Protein AF-A0A924Y9F6-F1 (afdb_monomer_lite)

Foldseek 3Di:
DVVVCQPDVVCLVVVLVVCLVCLLVDALQVLLFLLLCLQCQQPDDQWDWDQVVVALLQIFIDGDPGDGGDNVSSVSSNVSSLVSLLVVLLVAAFQAAEEADPLLQQAFAPPDCPQFFDKPFGGDFLRKAFADDAQKKKKKKKFADFPDFWFKKKKKFFAAPVLAGDDMPIQVRQDDQAKGKPHGDRGHHPMDMIMMMHRLVSNVVVRTFKIWIKMFGPVLAQLLRTPFIKMAMFHDRDCPPDDPDDPVRTPMMGTRNDRAGMFGQWMAGSVVNIIRGHGHGHNDDWPPDDPPDDGSDTVSVSNCCRNVPRHRGPSVLVVSSCSNRYPYDPDPVPRSHYHDVVVVNSRVNVCCCPRRRD

Structure (mmCIF, N/CA/C/O backbone):
data_AF-A0A924Y9F6-F1
#
_entry.id   AF-A0A924Y9F6-F1
#
loop_
_atom_site.group_PDB
_atom_site.id
_atom_site.type_symbol
_atom_site.label_atom_id
_atom_site.label_alt_id
_atom_site.label_comp_id
_atom_site.label_asym_id
_atom_site.label_entity_id
_atom_site.label_seq_id
_atom_site.pdbx_PDB_ins_code
_atom_site.Cartn_x
_atom_site.Cartn_y
_atom_site.Cartn_z
_atom_site.occupancy
_atom_site.B_iso_or_equiv
_atom_site.auth_seq_id
_atom_site.auth_comp_id
_atom_site.auth_asym_id
_atom_site.auth_atom_id
_atom_site.pdbx_PDB_model_num
ATOM 1 N N . LEU A 1 1 ? -0.663 -4.927 25.800 1.00 95.00 1 LEU A N 1
ATOM 2 C CA . LEU A 1 1 ? -1.943 -5.647 25.643 1.00 95.00 1 LEU A CA 1
ATOM 3 C C . LEU A 1 1 ? -1.742 -7.073 25.132 1.00 95.00 1 LEU A C 1
ATOM 5 O O . LEU A 1 1 ? -1.774 -7.959 25.967 1.00 95.00 1 LEU A O 1
ATOM 9 N N . ASP A 1 2 ? -1.440 -7.305 23.842 1.00 95.19 2 ASP A N 1
ATOM 10 C CA . ASP A 1 2 ? -1.295 -8.673 23.274 1.00 95.19 2 ASP A CA 1
ATOM 11 C C . ASP A 1 2 ? -0.374 -9.578 24.100 1.00 95.19 2 ASP A C 1
ATOM 13 O O . ASP A 1 2 ? -0.746 -10.696 24.426 1.00 95.19 2 ASP A O 1
ATOM 17 N N . HIS A 1 3 ? 0.798 -9.077 24.502 1.00 95.12 3 HIS A N 1
ATOM 18 C CA . HIS A 1 3 ? 1.710 -9.858 25.331 1.00 95.12 3 HIS A CA 1
ATOM 19 C C . HIS A 1 3 ? 1.083 -10.315 26.653 1.00 95.12 3 HIS A C 1
ATOM 21 O O . HIS A 1 3 ? 1.212 -11.489 26.972 1.00 95.12 3 HIS A O 1
ATOM 27 N N . LEU A 1 4 ? 0.399 -9.417 27.373 1.00 95.75 4 LEU A N 1
ATOM 28 C CA . LEU A 1 4 ? -0.220 -9.715 28.669 1.00 95.75 4 LEU A CA 1
ATOM 29 C C . LEU A 1 4 ? -1.338 -10.750 28.524 1.00 95.75 4 LEU A C 1
ATOM 31 O O . LEU A 1 4 ? -1.365 -11.714 29.273 1.00 95.75 4 LEU A O 1
ATOM 35 N N . LEU A 1 5 ? -2.182 -10.614 27.495 1.00 96.31 5 LEU A N 1
ATOM 36 C CA . LEU A 1 5 ? -3.262 -11.569 27.213 1.00 96.31 5 LEU A CA 1
ATOM 37 C C . LEU A 1 5 ? -2.753 -12.988 26.904 1.00 96.31 5 LEU A C 1
ATOM 39 O O . LEU A 1 5 ? -3.517 -13.946 26.992 1.00 96.31 5 LEU A O 1
ATOM 43 N N . ARG A 1 6 ? -1.476 -13.126 26.523 1.00 94.62 6 ARG A N 1
ATOM 44 C CA . ARG A 1 6 ? -0.823 -14.414 26.251 1.00 94.62 6 ARG A CA 1
ATOM 45 C C . ARG A 1 6 ? -0.099 -15.021 27.450 1.00 94.62 6 ARG A C 1
ATOM 47 O O . ARG A 1 6 ? 0.387 -16.137 27.302 1.00 94.62 6 ARG A O 1
ATOM 54 N N . LEU A 1 7 ? 0.072 -14.290 28.552 1.00 93.94 7 LEU A N 1
ATOM 55 C CA . LEU A 1 7 ? 0.815 -14.793 29.711 1.00 93.94 7 LEU A CA 1
ATOM 56 C C . LEU A 1 7 ? -0.012 -15.809 30.495 1.00 93.94 7 LEU A C 1
ATOM 58 O O . LEU A 1 7 ? 0.452 -16.929 30.685 1.00 93.94 7 LEU A O 1
ATOM 62 N N . ASP A 1 8 ? -1.230 -15.430 30.882 1.00 91.44 8 ASP A N 1
ATOM 63 C CA . ASP A 1 8 ? -2.172 -16.302 31.580 1.00 91.44 8 ASP A CA 1
ATOM 64 C C . ASP A 1 8 ? -3.607 -16.023 31.111 1.00 91.44 8 ASP A C 1
ATOM 66 O O . ASP A 1 8 ? -4.001 -14.873 30.899 1.00 91.44 8 ASP A O 1
ATOM 70 N N . ALA A 1 9 ? -4.386 -17.087 30.924 1.00 90.88 9 ALA A N 1
ATOM 71 C CA . ALA A 1 9 ? -5.795 -16.994 30.574 1.00 90.88 9 ALA A CA 1
ATOM 72 C C . ALA A 1 9 ? -6.651 -16.507 31.755 1.00 90.88 9 ALA A C 1
ATOM 74 O O . ALA A 1 9 ? -7.652 -15.829 31.514 1.00 90.88 9 ALA A O 1
ATOM 75 N N . SER A 1 10 ? -6.262 -16.798 33.006 1.00 93.69 10 SER A N 1
ATOM 76 C CA . SER A 1 10 ? -7.002 -16.348 34.198 1.00 93.69 10 SER A CA 1
ATOM 77 C C . SER A 1 10 ? -7.026 -14.831 34.347 1.00 93.69 10 SER A C 1
ATOM 79 O O . SER A 1 10 ? -7.995 -14.283 34.868 1.00 93.69 10 SER A O 1
ATOM 81 N N . ASP A 1 11 ? -5.989 -14.161 33.845 1.00 94.25 11 ASP A N 1
ATOM 82 C CA . ASP A 1 11 ? -5.791 -12.719 34.007 1.00 94.25 11 ASP A CA 1
ATOM 83 C C . ASP A 1 11 ? -6.440 -11.916 32.870 1.00 94.25 11 ASP A C 1
ATOM 85 O O . ASP A 1 11 ? -6.525 -10.689 32.932 1.00 94.25 11 ASP A O 1
ATOM 89 N N . GLN A 1 12 ? -6.922 -12.581 31.811 1.00 94.94 12 GLN A N 1
ATOM 90 C CA . GLN A 1 12 ? -7.508 -11.907 30.647 1.00 94.94 12 GLN A CA 1
ATOM 91 C C . GLN A 1 12 ? -8.668 -10.964 31.008 1.00 94.94 12 GLN A C 1
ATOM 93 O O . GLN A 1 12 ? -8.658 -9.842 30.496 1.00 94.94 12 GLN A O 1
ATOM 98 N N . PRO A 1 13 ? -9.625 -11.326 31.890 1.00 95.62 13 PRO A N 1
ATOM 99 C CA . PRO A 1 13 ? -10.690 -10.407 32.293 1.00 95.62 13 PRO A CA 1
ATOM 100 C C . PRO A 1 13 ? -10.160 -9.130 32.958 1.00 95.62 13 PRO A C 1
ATOM 102 O O . PRO A 1 13 ? -10.626 -8.035 32.643 1.00 95.62 13 PRO A O 1
ATOM 105 N N . GLU A 1 14 ? -9.154 -9.245 33.829 1.00 96.62 14 GLU A N 1
ATOM 106 C CA . GLU A 1 14 ? -8.545 -8.097 34.509 1.00 96.62 14 GLU A CA 1
ATOM 107 C C . GLU A 1 14 ? -7.762 -7.218 33.526 1.00 96.62 14 GLU A C 1
ATOM 109 O O . GLU A 1 14 ? -7.910 -5.994 33.525 1.00 96.62 14 GLU A O 1
ATOM 114 N N . VAL A 1 15 ? -6.992 -7.830 32.623 1.00 96.94 15 VAL A N 1
ATOM 115 C CA . VAL A 1 15 ? -6.254 -7.116 31.571 1.00 96.94 15 VAL A CA 1
ATOM 116 C C . VAL A 1 15 ? -7.205 -6.358 30.639 1.00 96.94 15 VAL A C 1
ATOM 118 O O . VAL A 1 15 ? -6.910 -5.220 30.265 1.00 96.94 15 VAL A O 1
ATOM 121 N N . LEU A 1 16 ? -8.337 -6.961 30.262 1.00 96.06 16 LEU A N 1
ATOM 122 C CA . LEU A 1 16 ? -9.362 -6.321 29.431 1.00 96.06 16 LEU A CA 1
ATOM 123 C C . LEU A 1 16 ? -10.030 -5.152 30.162 1.00 96.06 16 LEU A C 1
ATOM 125 O O . LEU A 1 16 ? -10.149 -4.070 29.587 1.00 96.06 16 LEU A O 1
ATOM 129 N N . ALA A 1 17 ? -10.399 -5.333 31.433 1.00 95.56 17 ALA A N 1
ATOM 130 C CA . ALA A 1 17 ? -10.978 -4.271 32.252 1.00 95.56 17 ALA A CA 1
ATOM 131 C C . ALA A 1 17 ? -10.008 -3.088 32.415 1.00 95.56 17 ALA A C 1
ATOM 133 O O . ALA A 1 17 ? -10.385 -1.933 32.203 1.00 95.56 17 ALA A O 1
ATOM 134 N N . ALA A 1 18 ? -8.737 -3.371 32.716 1.00 96.50 18 ALA A N 1
ATOM 135 C CA . ALA A 1 18 ? -7.694 -2.356 32.819 1.00 96.50 18 ALA A CA 1
ATOM 136 C C . ALA A 1 18 ? -7.462 -1.634 31.483 1.00 96.50 18 ALA A C 1
ATOM 138 O O . ALA A 1 18 ? -7.290 -0.415 31.464 1.00 96.50 18 ALA A O 1
ATOM 139 N N . PHE A 1 19 ? -7.490 -2.360 30.357 1.00 96.81 19 PHE A N 1
ATOM 140 C CA . PHE A 1 19 ? -7.392 -1.757 29.028 1.00 96.81 19 PHE A CA 1
ATOM 141 C C . PHE A 1 19 ? -8.559 -0.808 28.742 1.00 96.81 19 PHE A C 1
ATOM 143 O O . PHE A 1 19 ? -8.311 0.314 28.303 1.00 96.81 19 PHE A O 1
ATOM 150 N N . GLY A 1 20 ? -9.796 -1.212 29.042 1.00 93.94 20 GLY A N 1
ATOM 151 C CA . GLY A 1 20 ? -10.982 -0.368 28.866 1.00 93.94 20 GLY A CA 1
ATOM 152 C C . GLY A 1 20 ? -10.867 0.968 29.608 1.00 93.94 20 GLY A C 1
ATOM 153 O O . GLY A 1 20 ? -11.096 2.020 29.020 1.00 93.94 20 GLY A O 1
ATOM 154 N N . GLN A 1 21 ? -10.386 0.951 30.856 1.00 93.38 21 GLN A N 1
ATOM 155 C CA . GLN A 1 21 ? -10.198 2.168 31.663 1.00 93.38 21 GLN A CA 1
ATOM 156 C C . GLN A 1 21 ? -9.155 3.142 31.094 1.00 93.38 21 GLN A C 1
ATOM 158 O O . GLN A 1 21 ? -9.228 4.347 31.339 1.00 93.38 21 GLN A O 1
ATOM 163 N N . VAL A 1 22 ? -8.148 2.645 30.367 1.00 94.88 22 VAL A N 1
ATOM 164 C CA . VAL A 1 22 ? -7.087 3.491 29.794 1.00 94.88 22 VAL A CA 1
ATOM 165 C C . VAL A 1 22 ? -7.291 3.799 28.315 1.00 94.88 22 VAL A C 1
ATOM 167 O O . VAL A 1 22 ? -6.622 4.702 27.812 1.00 94.88 22 VAL A O 1
ATOM 170 N N . ALA A 1 23 ? -8.196 3.098 27.625 1.00 93.69 23 ALA A N 1
ATOM 171 C CA . ALA A 1 23 ? -8.443 3.246 26.190 1.00 93.69 23 ALA A CA 1
ATOM 172 C C . ALA A 1 23 ? -8.774 4.696 25.805 1.00 93.69 23 ALA A C 1
ATOM 174 O O . ALA A 1 23 ? -8.321 5.175 24.767 1.00 93.69 23 ALA A O 1
ATOM 175 N N . GLU A 1 24 ? -9.460 5.433 26.682 1.00 91.94 24 GLU A N 1
ATOM 176 C CA . GLU A 1 24 ? -9.745 6.861 26.517 1.00 91.94 24 GLU A CA 1
ATOM 177 C C . GLU A 1 24 ? -8.499 7.722 26.286 1.00 91.94 24 GLU A C 1
ATOM 179 O O . GLU A 1 24 ? -8.523 8.646 25.467 1.00 91.94 24 GLU A O 1
ATOM 184 N N . LYS A 1 25 ? -7.397 7.388 26.957 1.00 94.19 25 LYS A N 1
ATOM 185 C CA . LYS A 1 25 ? -6.122 8.112 26.880 1.00 94.19 25 LYS A CA 1
ATOM 186 C C . LYS A 1 25 ? -5.288 7.698 25.666 1.00 94.19 25 LYS A C 1
ATOM 188 O O . LYS A 1 25 ? -4.235 8.282 25.416 1.00 94.19 25 LYS A O 1
ATOM 193 N N . VAL A 1 26 ? -5.719 6.673 24.930 1.00 95.88 26 VAL A N 1
ATOM 194 C CA . VAL A 1 26 ? -5.025 6.165 23.746 1.00 95.88 26 VAL A CA 1
ATOM 195 C C . VAL A 1 26 ? -5.480 6.951 22.515 1.00 95.88 26 VAL A C 1
ATOM 197 O O . VAL A 1 26 ? -6.667 7.213 22.303 1.00 95.88 26 VAL A O 1
ATOM 200 N N . SER A 1 27 ? -4.523 7.348 21.679 1.00 95.44 27 SER A N 1
ATOM 201 C CA . SER A 1 27 ? -4.812 8.107 20.463 1.00 95.44 27 SER A CA 1
ATOM 202 C C . SER A 1 27 ? -5.584 7.275 19.433 1.00 95.44 27 SER A C 1
ATOM 204 O O . SER A 1 27 ? -5.434 6.051 19.358 1.00 95.44 27 SER A O 1
ATOM 206 N N . THR A 1 28 ? -6.390 7.951 18.607 1.00 95.81 28 THR A N 1
ATOM 207 C CA . THR A 1 28 ? -7.205 7.343 17.538 1.00 95.81 28 THR A CA 1
ATOM 208 C C . THR A 1 28 ? -6.363 6.420 16.647 1.00 95.81 28 THR A C 1
ATOM 210 O O . THR A 1 28 ? -6.734 5.255 16.471 1.00 95.81 28 THR A O 1
ATOM 213 N N . PRO A 1 29 ? -5.166 6.835 16.173 1.00 94.56 29 PRO A N 1
ATOM 214 C CA . PRO A 1 29 ? -4.360 5.986 15.304 1.00 94.56 29 PRO A CA 1
ATOM 215 C C . PRO A 1 29 ? -3.838 4.710 15.978 1.00 94.56 29 PRO A C 1
ATOM 217 O O . PRO A 1 29 ? -3.615 3.698 15.311 1.00 94.56 29 PRO A O 1
ATOM 220 N N . VAL A 1 30 ? -3.610 4.738 17.294 1.00 95.06 30 VAL A N 1
ATOM 221 C CA . VAL A 1 30 ? -3.146 3.561 18.040 1.00 95.06 30 VAL A CA 1
ATOM 222 C C . VAL A 1 30 ? -4.306 2.596 18.275 1.00 95.06 30 VAL A C 1
ATOM 224 O O . VAL A 1 30 ? -4.133 1.403 18.035 1.00 95.06 30 VAL A O 1
ATOM 227 N N . LEU A 1 31 ? -5.491 3.088 18.651 1.00 97.12 31 LEU A N 1
ATOM 228 C CA . LEU A 1 31 ? -6.687 2.248 18.806 1.00 97.12 31 LEU A CA 1
ATOM 229 C C . LEU A 1 31 ? -7.063 1.538 17.499 1.00 97.12 31 LEU A C 1
ATOM 231 O O . LEU A 1 31 ? -7.318 0.337 17.518 1.00 97.12 31 LEU A O 1
ATOM 235 N N . LEU A 1 32 ? -7.004 2.227 16.354 1.00 97.12 32 LEU A N 1
ATOM 236 C CA . LEU A 1 32 ? -7.263 1.623 15.038 1.00 97.12 32 LEU A CA 1
ATOM 237 C C . LEU A 1 32 ? -6.280 0.482 14.716 1.00 97.12 32 LEU A C 1
ATOM 239 O O . LEU A 1 32 ? -6.681 -0.558 14.190 1.00 97.12 32 LEU A O 1
ATOM 243 N N . GLN A 1 33 ? -4.999 0.642 15.066 1.00 95.38 33 GLN A N 1
ATOM 244 C CA . GLN A 1 33 ? -3.988 -0.407 14.898 1.00 95.38 33 GLN A CA 1
ATOM 245 C C . GLN A 1 33 ? -4.197 -1.585 15.855 1.00 95.38 33 GLN A C 1
ATOM 247 O O . GLN A 1 33 ? -4.051 -2.731 15.432 1.00 95.38 33 GLN A O 1
ATOM 252 N N . VAL A 1 34 ? -4.554 -1.325 17.118 1.00 96.81 34 VAL A N 1
ATOM 253 C CA . VAL A 1 34 ? -4.868 -2.373 18.103 1.00 96.81 34 VAL A CA 1
ATOM 254 C C . VAL A 1 34 ? -6.091 -3.167 17.649 1.00 96.81 34 VAL A C 1
ATOM 256 O O . VAL A 1 34 ? -6.003 -4.388 17.540 1.00 96.81 34 VAL A O 1
ATOM 259 N N . ARG A 1 35 ? -7.184 -2.484 17.294 1.00 97.62 35 ARG A N 1
ATOM 260 C CA . ARG A 1 35 ? -8.401 -3.092 16.743 1.00 97.62 35 ARG A CA 1
ATOM 261 C C . ARG A 1 35 ? -8.072 -4.026 15.580 1.00 97.62 35 ARG A C 1
ATOM 263 O O . ARG A 1 35 ? -8.430 -5.197 15.609 1.00 97.62 35 ARG A O 1
ATOM 270 N N . HIS A 1 36 ? -7.354 -3.526 14.576 1.00 95.94 36 HIS A N 1
ATOM 271 C CA . HIS A 1 36 ? -7.006 -4.316 13.396 1.00 95.94 36 HIS A CA 1
ATOM 272 C C . HIS A 1 36 ? -6.116 -5.523 13.731 1.00 95.94 36 HIS A C 1
ATOM 274 O O . HIS A 1 36 ? -6.362 -6.622 13.241 1.00 95.94 36 HIS A O 1
ATOM 280 N N . HIS A 1 37 ? -5.114 -5.341 14.599 1.00 94.75 37 HIS A N 1
ATOM 281 C CA . HIS A 1 37 ? -4.253 -6.434 15.063 1.00 94.75 37 HIS A CA 1
ATOM 282 C C . HIS A 1 37 ? -5.068 -7.558 15.707 1.00 94.75 37 HIS A C 1
ATOM 284 O O . HIS A 1 37 ? -4.887 -8.719 15.350 1.00 94.75 37 HIS A O 1
ATOM 290 N N . PHE A 1 38 ? -5.985 -7.227 16.622 1.00 96.69 38 PHE A N 1
ATOM 291 C CA . PHE A 1 38 ? -6.810 -8.228 17.303 1.00 96.69 38 PHE A CA 1
ATOM 292 C C . PHE A 1 38 ? -7.892 -8.838 16.409 1.00 96.69 38 PHE A C 1
ATOM 294 O O . PHE A 1 38 ? -8.182 -10.019 16.567 1.00 96.69 38 PHE A O 1
ATOM 301 N N . ALA A 1 39 ? -8.414 -8.106 15.422 1.00 95.62 39 ALA A N 1
ATOM 302 C CA . ALA A 1 39 ? -9.353 -8.655 14.442 1.00 95.62 39 ALA A CA 1
ATOM 303 C C . ALA A 1 39 ? -8.736 -9.793 13.606 1.00 95.62 39 ALA A C 1
ATOM 305 O O . ALA A 1 39 ? -9.416 -10.760 13.277 1.00 95.62 39 ALA A O 1
ATOM 306 N N . LEU A 1 40 ? -7.438 -9.707 13.302 1.00 93.25 40 LEU A N 1
ATOM 307 C CA . LEU A 1 40 ? -6.713 -10.710 12.510 1.00 93.25 40 LEU A CA 1
ATOM 308 C C . LEU A 1 40 ? -6.026 -11.782 13.359 1.00 93.25 40 LEU A C 1
ATOM 310 O O . LEU A 1 40 ? -5.571 -12.806 12.850 1.00 93.25 40 LEU A O 1
ATOM 314 N N . ARG A 1 41 ? -5.937 -11.558 14.670 1.00 93.06 41 ARG A N 1
ATOM 315 C CA . ARG A 1 41 ? -5.204 -12.416 15.598 1.00 93.06 41 ARG A CA 1
ATOM 316 C C . ARG A 1 41 ? -5.678 -13.880 15.658 1.00 93.06 41 ARG A C 1
ATOM 318 O O . ARG A 1 41 ? -4.797 -14.723 15.872 1.00 93.06 41 ARG A O 1
ATOM 325 N N . PRO A 1 42 ? -6.980 -14.202 15.473 1.00 91.38 42 PRO A N 1
ATOM 326 C CA . PRO A 1 42 ? -7.469 -15.584 15.412 1.00 91.38 42 PRO A CA 1
ATOM 327 C C . PRO A 1 42 ? -7.009 -16.364 14.172 1.00 91.38 42 PRO A C 1
ATOM 329 O O . PRO A 1 42 ? -6.937 -17.588 14.218 1.00 91.38 42 PRO A O 1
ATOM 332 N N . THR A 1 43 ? -6.674 -15.675 13.079 1.00 88.00 43 THR A N 1
ATOM 333 C CA . THR A 1 43 ? -6.200 -16.269 11.818 1.00 88.00 43 THR A CA 1
ATOM 334 C C . THR A 1 43 ? -4.794 -15.751 11.502 1.00 88.00 43 THR A C 1
ATOM 336 O O . THR A 1 43 ? -4.624 -14.928 10.598 1.00 88.00 43 THR A O 1
ATOM 339 N N . PRO A 1 44 ? -3.774 -16.161 12.280 1.00 82.81 44 PRO A N 1
ATOM 340 C CA . PRO A 1 44 ? -2.435 -15.607 12.156 1.00 82.81 44 PRO A CA 1
ATOM 341 C C . PRO A 1 44 ? -1.815 -15.926 10.792 1.00 82.81 44 PRO A C 1
ATOM 343 O O . PRO A 1 44 ? -1.856 -17.062 10.326 1.00 82.81 44 PRO A O 1
ATOM 346 N N . ALA A 1 45 ? -1.155 -14.936 10.192 1.00 83.12 45 ALA A N 1
ATOM 347 C CA . ALA A 1 45 ? -0.259 -15.178 9.067 1.00 83.12 45 ALA A CA 1
ATOM 348 C C . ALA A 1 45 ? 0.937 -16.042 9.503 1.00 83.12 45 ALA A C 1
ATOM 350 O O . ALA A 1 45 ? 1.393 -15.944 10.646 1.00 83.12 45 ALA A O 1
ATOM 351 N N . ASN A 1 46 ? 1.495 -16.824 8.574 1.00 81.44 46 ASN A N 1
ATOM 352 C CA . ASN A 1 46 ? 2.656 -17.690 8.829 1.00 81.44 46 ASN A CA 1
ATOM 353 C C . ASN A 1 46 ? 3.918 -16.905 9.230 1.00 81.44 46 ASN A C 1
ATOM 355 O O . ASN A 1 46 ? 4.759 -17.409 9.973 1.00 81.44 46 ASN A O 1
ATOM 359 N N . LEU A 1 47 ? 4.055 -15.668 8.743 1.00 81.12 47 LEU A N 1
ATOM 360 C CA . LEU A 1 47 ? 5.207 -14.807 8.985 1.00 81.12 47 LEU A CA 1
ATOM 361 C C . LEU A 1 47 ? 4.778 -13.555 9.755 1.00 81.12 47 LEU A C 1
ATOM 363 O O . LEU A 1 47 ? 3.796 -12.898 9.417 1.00 81.12 47 LEU A O 1
ATOM 367 N N . ARG A 1 48 ? 5.559 -13.182 10.766 1.00 83.31 48 ARG A N 1
ATOM 368 C CA . ARG A 1 48 ? 5.504 -11.865 11.401 1.00 83.31 48 ARG A CA 1
ATOM 369 C C . ARG A 1 48 ? 6.597 -10.996 10.817 1.00 83.31 48 ARG A C 1
ATOM 371 O O . ARG A 1 48 ? 7.765 -11.376 10.842 1.00 83.31 48 ARG A O 1
ATOM 378 N N . VAL A 1 49 ? 6.215 -9.820 10.337 1.00 79.19 49 VAL A N 1
ATOM 379 C CA . VAL A 1 49 ? 7.156 -8.865 9.756 1.00 79.19 49 VAL A CA 1
ATOM 380 C C . VAL A 1 49 ? 7.262 -7.636 10.644 1.00 79.19 49 VAL A C 1
ATOM 382 O O . VAL A 1 49 ? 6.262 -7.070 11.085 1.00 79.19 49 VAL A O 1
ATOM 385 N N . PHE A 1 50 ? 8.494 -7.218 10.897 1.00 79.56 50 PHE A N 1
ATOM 386 C CA . PHE A 1 50 ? 8.820 -6.014 11.641 1.00 79.56 50 PHE A CA 1
ATOM 387 C C . PHE A 1 50 ? 9.515 -5.023 10.727 1.00 79.56 50 PHE A C 1
ATOM 389 O O . PHE A 1 50 ? 10.378 -5.395 9.935 1.00 79.56 50 PHE A O 1
ATOM 396 N N . PHE A 1 51 ? 9.187 -3.748 10.908 1.00 79.00 51 PHE A N 1
ATOM 397 C CA . PHE A 1 51 ? 9.835 -2.631 10.234 1.00 79.00 51 PHE A CA 1
ATOM 398 C C . PHE A 1 51 ? 10.586 -1.812 11.290 1.00 79.00 51 PHE A C 1
ATOM 400 O O . PHE A 1 51 ? 9.984 -0.944 11.932 1.00 79.00 51 PHE A O 1
ATOM 407 N N . PRO A 1 52 ? 11.875 -2.098 11.553 1.00 75.88 52 PRO A N 1
ATOM 408 C CA . PRO A 1 52 ? 12.650 -1.393 12.566 1.00 75.88 52 PRO A CA 1
ATOM 409 C C . PRO A 1 52 ? 12.612 0.120 12.336 1.00 75.88 52 PRO A C 1
ATOM 411 O O . PRO A 1 52 ? 13.007 0.606 11.276 1.00 75.88 52 PRO A O 1
ATOM 414 N N . LYS A 1 53 ? 12.119 0.868 13.333 1.00 74.06 53 LYS A N 1
ATOM 415 C CA . LYS A 1 53 ? 11.896 2.326 13.251 1.00 74.06 53 LYS A CA 1
ATOM 416 C C . LYS A 1 53 ? 11.017 2.753 12.057 1.00 74.06 53 LYS A C 1
ATOM 418 O O . LYS A 1 53 ? 11.205 3.838 11.517 1.00 74.06 53 LYS A O 1
ATOM 423 N N . GLY A 1 54 ? 10.096 1.893 11.617 1.00 69.50 54 GLY A N 1
ATOM 424 C CA . GLY A 1 54 ? 9.231 2.138 10.458 1.00 69.50 54 GLY A CA 1
ATOM 425 C C . GLY A 1 54 ? 9.941 2.042 9.104 1.00 69.50 54 GLY A C 1
ATOM 426 O O . GLY A 1 54 ? 9.341 2.360 8.082 1.00 69.50 54 GLY A O 1
ATOM 427 N N . ASN A 1 55 ? 11.206 1.610 9.071 1.00 71.75 55 ASN A N 1
ATOM 428 C CA . ASN A 1 55 ? 11.965 1.514 7.834 1.00 71.75 55 ASN A CA 1
ATOM 429 C C . ASN A 1 55 ? 11.647 0.199 7.102 1.00 71.75 55 ASN A C 1
ATOM 431 O O . ASN A 1 55 ? 12.107 -0.872 7.504 1.00 71.75 55 ASN A O 1
ATOM 435 N N . VAL A 1 56 ? 10.883 0.306 6.013 1.00 72.25 56 VAL A N 1
ATOM 436 C CA . VAL A 1 56 ? 10.471 -0.823 5.164 1.00 72.25 56 VAL A CA 1
ATOM 437 C C . VAL A 1 56 ? 11.665 -1.524 4.513 1.00 72.25 56 VAL A C 1
ATOM 439 O O . VAL A 1 56 ? 11.698 -2.748 4.461 1.00 72.25 56 VAL A O 1
ATOM 442 N N . ALA A 1 57 ? 12.709 -0.777 4.141 1.00 70.62 57 ALA A N 1
ATOM 443 C CA . ALA A 1 57 ? 13.952 -1.335 3.599 1.00 70.62 57 ALA A CA 1
ATOM 444 C C . ALA A 1 57 ? 14.656 -2.299 4.568 1.00 70.62 57 ALA A C 1
ATOM 446 O O . ALA A 1 57 ? 15.488 -3.104 4.161 1.00 70.62 57 ALA A O 1
ATOM 447 N N . LYS A 1 58 ? 14.349 -2.197 5.867 1.00 74.44 58 LYS A N 1
ATOM 448 C CA . LYS A 1 58 ? 14.907 -3.038 6.930 1.00 74.44 58 LYS A CA 1
ATOM 449 C C . LYS A 1 58 ? 13.916 -4.092 7.419 1.00 74.44 58 LYS A C 1
ATOM 451 O O . LYS A 1 58 ? 14.073 -4.553 8.548 1.00 74.44 58 LYS A O 1
ATOM 456 N N . ALA A 1 59 ? 12.903 -4.433 6.619 1.00 76.19 59 ALA A N 1
ATOM 457 C CA . ALA A 1 59 ? 11.919 -5.448 6.966 1.00 76.19 59 ALA A CA 1
ATOM 458 C C . ALA A 1 59 ? 12.601 -6.740 7.439 1.00 76.19 59 ALA A C 1
ATOM 460 O O . ALA A 1 59 ? 13.541 -7.238 6.817 1.00 76.19 59 ALA A O 1
ATOM 461 N N . GLN A 1 60 ? 12.134 -7.271 8.565 1.00 76.31 60 GLN A N 1
ATOM 462 C CA . GLN A 1 60 ? 12.592 -8.544 9.109 1.00 76.31 60 GLN A CA 1
ATOM 463 C C . GLN A 1 60 ? 11.397 -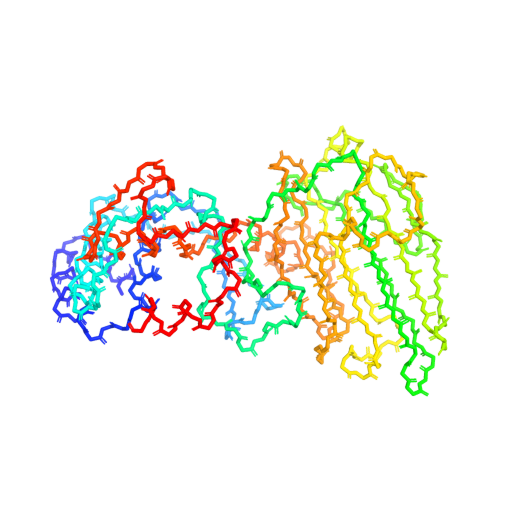9.465 9.262 1.00 76.31 60 GLN A C 1
ATOM 465 O O . GLN A 1 60 ? 10.426 -9.094 9.918 1.00 76.31 60 GLN A O 1
ATOM 470 N N . GLY A 1 61 ? 11.479 -10.650 8.664 1.00 77.88 61 GLY A N 1
ATOM 471 C CA . GLY A 1 61 ? 10.495 -11.708 8.828 1.00 77.88 61 GLY A CA 1
ATOM 472 C C . GLY A 1 61 ? 10.937 -12.693 9.902 1.00 77.88 61 GLY A C 1
ATOM 473 O O . GLY A 1 61 ? 12.110 -13.055 9.971 1.00 77.88 61 GLY A O 1
ATOM 474 N N . MET A 1 62 ? 9.999 -13.155 10.719 1.00 82.44 62 MET A N 1
ATOM 475 C CA . MET A 1 62 ? 10.180 -14.324 11.575 1.00 82.44 62 MET A CA 1
ATOM 476 C C . MET A 1 62 ? 8.933 -15.201 11.525 1.00 82.44 62 MET A C 1
ATOM 478 O O . MET A 1 62 ? 7.830 -14.683 11.350 1.00 82.44 62 MET A O 1
ATOM 482 N N . GLU A 1 63 ? 9.088 -16.508 11.698 1.00 84.06 63 GLU A N 1
ATOM 483 C CA . GLU A 1 63 ? 7.943 -17.414 11.819 1.00 84.06 63 GLU A CA 1
ATOM 484 C C . GLU A 1 63 ? 7.003 -16.980 12.948 1.00 84.06 63 GLU A C 1
ATOM 486 O O . GLU A 1 63 ? 7.424 -16.533 14.025 1.00 84.06 63 GLU A O 1
ATOM 491 N N . ASN A 1 64 ? 5.703 -17.093 12.694 1.00 87.19 64 ASN A N 1
ATOM 492 C CA . ASN A 1 64 ? 4.690 -16.715 13.659 1.00 87.19 64 ASN A CA 1
ATOM 493 C C . ASN A 1 64 ? 4.394 -17.847 14.648 1.00 87.19 64 ASN A C 1
ATOM 495 O O . ASN A 1 64 ? 3.394 -18.544 14.538 1.00 87.19 64 ASN A O 1
ATOM 499 N N . ASN A 1 65 ? 5.244 -17.963 15.664 1.00 88.81 65 ASN A N 1
ATOM 500 C CA . ASN A 1 65 ? 5.105 -18.968 16.723 1.00 88.81 65 ASN A CA 1
ATOM 501 C C . ASN A 1 65 ? 4.417 -18.409 17.983 1.00 88.81 65 ASN A C 1
ATOM 503 O O . ASN A 1 65 ? 4.710 -18.829 19.103 1.00 88.81 65 ASN A O 1
ATOM 507 N N . LEU A 1 66 ? 3.552 -17.397 17.838 1.00 90.00 66 LEU A N 1
ATOM 508 C CA . LEU A 1 66 ? 2.833 -16.841 18.983 1.00 90.00 66 LEU A CA 1
ATOM 509 C C . LEU A 1 66 ? 1.709 -17.785 19.442 1.00 90.00 66 LEU A C 1
ATOM 511 O O . LEU A 1 66 ? 0.947 -18.255 18.598 1.00 90.00 66 LEU A O 1
ATOM 515 N N . PRO A 1 67 ? 1.518 -17.971 20.765 1.00 90.62 67 PRO A N 1
ATOM 516 C CA . PRO A 1 67 ? 0.357 -18.679 21.297 1.00 90.62 67 PRO A CA 1
ATOM 517 C C . PRO A 1 67 ? -0.953 -18.124 20.736 1.00 90.62 67 PRO A C 1
ATOM 519 O O . PRO A 1 67 ? -1.094 -16.905 20.576 1.00 90.62 67 PRO A O 1
ATOM 522 N N . LEU A 1 68 ? -1.905 -19.005 20.434 1.00 90.06 68 LEU A N 1
ATOM 523 C CA . LEU A 1 68 ? -3.239 -18.596 20.006 1.00 90.06 68 LEU A CA 1
ATOM 524 C C . LEU A 1 68 ? -3.966 -17.899 21.160 1.00 90.06 68 LEU A C 1
ATOM 526 O O . LEU A 1 68 ? -3.830 -18.279 22.320 1.00 90.06 68 LEU A O 1
ATOM 530 N N . LEU A 1 69 ? -4.733 -16.869 20.818 1.00 93.38 69 LEU A N 1
ATOM 531 C CA . LEU A 1 69 ? -5.706 -16.253 21.712 1.00 93.38 69 LEU A CA 1
ATOM 532 C C . LEU A 1 69 ? -7.095 -16.708 21.270 1.00 93.38 69 LEU A C 1
ATOM 534 O O . LEU A 1 69 ? -7.317 -16.914 20.075 1.00 93.38 69 LEU A O 1
ATOM 538 N N . SER A 1 70 ? -8.020 -16.864 22.217 1.00 93.19 70 SER A N 1
ATOM 539 C CA . SER A 1 70 ? -9.402 -17.193 21.874 1.00 93.19 70 SER A CA 1
ATOM 540 C C . SER A 1 70 ? -10.012 -16.077 21.023 1.00 93.19 70 SER A C 1
ATOM 542 O O . SER A 1 70 ? -9.695 -14.890 21.179 1.00 93.19 70 SER A O 1
ATOM 544 N N . THR A 1 71 ? -10.906 -16.457 20.112 1.00 95.31 71 THR A N 1
ATOM 545 C CA . THR A 1 71 ? -11.653 -15.497 19.293 1.00 95.31 71 THR A CA 1
ATOM 546 C C . THR A 1 71 ? -12.456 -14.538 20.167 1.00 95.31 71 THR A C 1
ATOM 548 O O . THR A 1 71 ? -12.493 -13.351 19.875 1.00 95.31 71 THR A O 1
ATOM 551 N N . GLU A 1 72 ? -13.024 -15.024 21.273 1.00 95.50 72 GLU A N 1
ATOM 552 C CA . GLU A 1 72 ? -13.769 -14.214 22.242 1.00 95.50 72 GLU A CA 1
ATOM 553 C C . GLU A 1 72 ? -12.911 -13.097 22.849 1.00 95.50 72 GLU A C 1
ATOM 555 O O . GLU A 1 72 ? -13.283 -11.929 22.766 1.00 95.50 72 GLU A O 1
ATOM 560 N N . THR A 1 73 ? -11.717 -13.417 23.360 1.00 96.12 73 THR A N 1
ATOM 561 C CA . THR A 1 73 ? -10.799 -12.417 23.926 1.00 96.12 73 THR A CA 1
ATOM 562 C C . THR A 1 73 ? -10.365 -11.401 22.872 1.00 96.12 73 THR A C 1
ATOM 564 O O . THR A 1 73 ? -10.281 -10.205 23.151 1.00 96.12 73 THR A O 1
ATOM 567 N N . CYS A 1 74 ? -10.117 -11.850 21.639 1.00 97.25 74 CYS A N 1
ATOM 568 C CA . CYS A 1 74 ? -9.766 -10.950 20.542 1.00 97.25 74 CYS A CA 1
ATOM 569 C C . CYS A 1 74 ? -10.923 -10.000 20.194 1.00 97.25 74 CYS A C 1
ATOM 571 O O . CYS A 1 74 ? -10.701 -8.796 20.059 1.00 97.25 74 CYS A O 1
ATOM 573 N N . LEU A 1 75 ? -12.150 -10.520 20.098 1.00 97.06 75 LEU A N 1
ATOM 574 C CA . LEU A 1 75 ? -13.350 -9.728 19.829 1.00 97.06 75 LEU A CA 1
ATOM 575 C C . LEU A 1 75 ? -13.667 -8.753 20.967 1.00 97.06 75 LEU A C 1
ATOM 577 O O . LEU A 1 75 ? -14.082 -7.634 20.685 1.00 97.06 75 LEU A O 1
ATOM 581 N N . ALA A 1 76 ? -13.406 -9.116 22.225 1.00 97.31 76 ALA A N 1
ATOM 582 C CA . ALA A 1 76 ? -13.563 -8.209 23.361 1.00 97.31 76 ALA A CA 1
ATOM 583 C C . ALA A 1 76 ? -12.627 -6.991 23.260 1.00 97.31 76 ALA A C 1
ATOM 585 O O . ALA A 1 76 ? -13.055 -5.861 23.491 1.00 97.31 76 ALA A O 1
ATOM 586 N N . VAL A 1 77 ? -11.366 -7.188 22.844 1.00 98.12 77 VAL A N 1
ATOM 587 C CA . VAL A 1 77 ? -10.446 -6.063 22.584 1.00 98.12 77 VAL A CA 1
ATOM 588 C C . VAL A 1 77 ? -10.932 -5.208 21.415 1.00 98.12 77 VAL A C 1
ATOM 590 O O . VAL A 1 77 ? -10.893 -3.980 21.501 1.00 98.12 77 VAL A O 1
ATOM 593 N N . VAL A 1 78 ? -11.376 -5.842 20.324 1.00 98.19 78 VAL A N 1
ATOM 594 C CA . VAL A 1 78 ? -11.920 -5.137 19.153 1.00 98.19 78 VAL A CA 1
ATOM 595 C C . VAL A 1 78 ? -13.105 -4.268 19.565 1.00 98.19 78 VAL A C 1
ATOM 597 O O . VAL A 1 78 ? -13.087 -3.077 19.270 1.00 98.19 78 VAL A O 1
ATOM 600 N N . ALA A 1 79 ? -14.069 -4.827 20.298 1.00 97.44 79 ALA A N 1
ATOM 601 C CA . ALA A 1 79 ? -15.247 -4.113 20.778 1.00 97.44 79 ALA A CA 1
ATOM 602 C C . ALA A 1 79 ? -14.871 -2.921 21.669 1.00 97.44 79 ALA A C 1
ATOM 604 O O . ALA A 1 79 ? -15.332 -1.816 21.409 1.00 97.44 79 ALA A O 1
ATOM 605 N N . ALA A 1 80 ? -13.959 -3.103 22.631 1.00 97.38 80 ALA A N 1
ATOM 606 C CA . ALA A 1 80 ? -13.493 -2.011 23.489 1.00 97.38 80 ALA A CA 1
ATOM 607 C C . ALA A 1 80 ? -12.812 -0.876 22.695 1.00 97.38 80 ALA A C 1
ATOM 609 O O . ALA A 1 80 ? -12.946 0.301 23.030 1.00 97.38 80 ALA A O 1
ATOM 610 N N . CYS A 1 81 ? -12.076 -1.203 21.625 1.00 98.31 81 CYS A N 1
ATOM 611 C CA . CYS A 1 81 ? -11.533 -0.189 20.720 1.00 98.31 81 CYS A CA 1
ATOM 612 C C . CYS A 1 81 ? -12.628 0.505 19.901 1.00 98.31 81 CYS A C 1
ATOM 614 O O . CYS A 1 81 ? -12.573 1.723 19.755 1.00 98.31 81 CYS A O 1
ATOM 616 N N . GLU A 1 82 ? -13.578 -0.245 19.338 1.00 98.00 82 GLU A N 1
ATOM 617 C CA . GLU A 1 82 ? -14.662 0.310 18.518 1.00 98.00 82 GLU A CA 1
ATOM 618 C C . GLU A 1 82 ? -15.583 1.219 19.333 1.00 98.00 82 GLU A C 1
ATOM 620 O O . GLU A 1 82 ? -15.840 2.332 18.890 1.00 98.00 82 GLU A O 1
ATOM 625 N N . GLU A 1 83 ? -15.999 0.801 20.531 1.00 96.88 83 GLU A N 1
ATOM 626 C CA . GLU A 1 83 ? -16.802 1.606 21.461 1.00 96.88 83 GLU A CA 1
ATOM 627 C C . GLU A 1 83 ? -16.122 2.949 21.729 1.00 96.88 83 GLU A C 1
ATOM 629 O O . GLU A 1 83 ? -16.706 4.005 21.482 1.00 96.88 83 GLU A O 1
ATOM 634 N N . ARG A 1 84 ? -14.835 2.927 22.099 1.00 97.00 84 ARG A N 1
ATOM 635 C CA . ARG A 1 84 ? -14.109 4.163 22.400 1.00 97.00 84 ARG A CA 1
ATOM 636 C C . ARG A 1 84 ? -13.898 5.066 21.185 1.00 97.00 84 ARG A C 1
ATOM 638 O O . ARG A 1 84 ? -13.891 6.291 21.311 1.00 97.00 84 ARG A O 1
ATOM 645 N N . LEU A 1 85 ? -13.677 4.478 20.011 1.00 98.00 85 LEU A N 1
ATOM 646 C CA . LEU A 1 85 ? -13.551 5.228 18.760 1.00 98.00 85 LEU A CA 1
ATOM 647 C C . LEU A 1 85 ? -14.886 5.872 18.375 1.00 98.00 85 LEU A C 1
ATOM 649 O O . LEU A 1 85 ? -14.905 7.043 18.009 1.00 98.00 85 LEU A O 1
ATOM 653 N N . VAL A 1 86 ? -15.990 5.135 18.503 1.00 97.81 86 VAL A N 1
ATOM 654 C CA . VAL A 1 86 ? -17.342 5.635 18.237 1.00 97.81 86 VAL A CA 1
ATOM 655 C C . VAL A 1 86 ? -17.691 6.776 19.188 1.00 97.81 86 VAL A C 1
ATOM 657 O O . VAL A 1 86 ? -18.086 7.832 18.708 1.00 97.81 86 VAL A O 1
ATOM 660 N N . GLU A 1 87 ? -17.458 6.624 20.496 1.00 96.69 87 GLU A N 1
ATOM 661 C CA . GLU A 1 87 ? -17.623 7.703 21.484 1.00 96.69 87 GLU A CA 1
ATOM 662 C C . GLU A 1 87 ? -16.909 8.987 21.070 1.00 96.69 87 GLU A C 1
ATOM 664 O O . GLU A 1 87 ? -17.519 10.053 21.040 1.00 96.69 87 GLU A O 1
ATOM 669 N N . ARG A 1 88 ? -15.635 8.877 20.681 1.00 96.62 88 ARG A N 1
ATOM 670 C CA . ARG A 1 88 ? -14.840 10.027 20.238 1.00 96.62 88 ARG A CA 1
ATOM 671 C C . ARG A 1 88 ? -15.399 10.654 18.960 1.00 96.62 88 ARG A C 1
ATOM 673 O O . ARG A 1 88 ? -15.399 11.872 18.819 1.00 96.62 88 ARG A O 1
ATOM 680 N N . PHE A 1 89 ? -15.851 9.842 18.009 1.00 97.75 89 PHE A N 1
ATOM 681 C CA . PHE A 1 89 ? -16.351 10.342 16.730 1.00 97.75 89 PHE A CA 1
ATOM 682 C C . PHE A 1 89 ? -17.757 10.942 16.827 1.00 97.75 89 PHE A C 1
ATOM 684 O O . PHE A 1 89 ? -18.073 11.809 16.016 1.00 97.75 89 PHE A O 1
ATOM 691 N N . MET A 1 90 ? -18.574 10.558 17.815 1.00 97.12 90 MET A N 1
ATOM 692 C CA . MET A 1 90 ? -19.900 11.152 18.054 1.00 97.12 90 MET A CA 1
ATOM 693 C C . MET A 1 90 ? -19.842 12.660 18.343 1.00 97.12 90 MET A C 1
ATOM 695 O O . MET A 1 90 ? -20.813 13.368 18.093 1.00 97.12 90 MET A O 1
ATOM 699 N N . GLU A 1 91 ? -18.713 13.169 18.844 1.00 96.12 91 GLU A N 1
ATOM 700 C CA . GLU A 1 91 ? -18.524 14.596 19.147 1.00 96.12 91 GLU A CA 1
ATOM 701 C C . GLU A 1 91 ? -18.293 15.464 17.893 1.00 96.12 91 GLU A C 1
ATOM 703 O O . GLU A 1 91 ? -18.268 16.694 17.975 1.00 96.12 91 GLU A O 1
ATOM 708 N N . LEU A 1 92 ? -18.113 14.846 16.722 1.00 96.62 92 LEU A N 1
ATOM 709 C CA . LEU A 1 92 ? -17.839 15.533 15.460 1.00 96.62 92 LEU A CA 1
ATOM 710 C C . LEU A 1 92 ? -19.141 15.845 14.684 1.00 96.62 92 LEU A C 1
ATOM 712 O O . LEU A 1 92 ? -20.162 15.192 14.897 1.00 96.62 92 LEU A O 1
ATOM 716 N N . PRO A 1 93 ? -19.132 16.809 13.737 1.00 97.25 93 PRO A N 1
ATOM 717 C CA . PRO A 1 93 ? -20.335 17.203 12.991 1.00 97.25 93 PRO A CA 1
ATOM 718 C C . PRO A 1 93 ? -21.029 16.032 12.271 1.00 97.25 93 PRO A C 1
ATOM 720 O O . PRO A 1 93 ? -20.335 15.185 11.719 1.00 97.25 93 PRO A O 1
ATOM 723 N N . PRO A 1 94 ? -22.364 15.968 12.178 1.00 97.81 94 PRO A N 1
ATOM 724 C CA . PRO A 1 94 ? -23.040 14.850 11.517 1.00 97.81 94 PRO A CA 1
ATOM 725 C C . PRO A 1 94 ? -22.633 14.711 10.039 1.00 97.81 94 PRO A C 1
ATOM 727 O O . PRO A 1 94 ? -22.407 15.705 9.351 1.00 97.81 94 PRO A O 1
ATOM 730 N N . LEU A 1 95 ? -22.555 13.470 9.557 1.00 97.94 95 LEU A N 1
ATOM 731 C CA . LEU A 1 95 ? -22.281 13.112 8.158 1.00 97.94 95 LEU A CA 1
ATOM 732 C C . LEU A 1 95 ? -23.558 12.839 7.342 1.00 97.94 95 LEU A C 1
ATOM 734 O O . LEU A 1 95 ? -23.475 12.673 6.125 1.00 97.94 95 LEU A O 1
ATOM 738 N N . GLY A 1 96 ? -24.723 12.769 7.996 1.00 98.06 96 GLY A N 1
ATOM 739 C CA . GLY A 1 96 ? -25.993 12.435 7.347 1.00 98.06 96 GLY A CA 1
ATOM 740 C C . GLY A 1 96 ? -25.995 11.010 6.788 1.00 98.06 96 GLY A C 1
ATOM 741 O O . GLY A 1 96 ? -25.411 10.101 7.386 1.00 98.06 96 GLY A O 1
ATOM 742 N N . LYS A 1 97 ? -26.634 10.806 5.632 1.00 98.44 97 LYS A N 1
ATOM 743 C CA . LYS A 1 97 ? -26.563 9.536 4.890 1.00 98.44 97 LYS A CA 1
ATOM 744 C C . LYS A 1 97 ? -25.177 9.332 4.284 1.00 98.44 97 LYS A C 1
ATOM 746 O O . LYS A 1 97 ? -24.738 10.126 3.453 1.00 98.44 97 LYS A O 1
ATOM 751 N N . VAL A 1 98 ? -24.506 8.249 4.662 1.00 98.62 98 VAL A N 1
ATOM 752 C CA . VAL A 1 98 ? -23.119 7.959 4.289 1.00 98.62 98 VAL A CA 1
ATOM 753 C C . VAL A 1 98 ? -23.049 6.759 3.357 1.00 98.62 98 VAL A C 1
ATOM 755 O O . VAL A 1 98 ? -23.397 5.645 3.741 1.00 98.62 98 VAL A O 1
ATOM 758 N N . TYR A 1 99 ? -22.524 6.956 2.153 1.00 98.56 99 TYR A N 1
ATOM 759 C CA . TYR A 1 99 ? -22.086 5.850 1.308 1.00 98.56 99 TYR A CA 1
ATOM 760 C C . TYR A 1 99 ? -20.587 5.602 1.495 1.00 98.56 99 TYR A C 1
ATOM 762 O O . TYR A 1 99 ? -19.788 6.542 1.495 1.00 98.56 99 TYR A O 1
ATOM 770 N N . ILE A 1 100 ? -20.208 4.329 1.619 1.00 98.62 100 ILE A N 1
ATOM 771 C CA . ILE A 1 100 ? -18.814 3.888 1.718 1.00 98.62 100 ILE A CA 1
ATOM 772 C C . ILE A 1 100 ? -18.578 2.839 0.636 1.00 98.62 100 ILE A C 1
ATOM 774 O O . ILE A 1 100 ? -19.157 1.755 0.676 1.00 98.62 100 ILE A O 1
ATOM 778 N N . ASP A 1 101 ? -17.712 3.160 -0.316 1.00 97.94 101 ASP A N 1
ATOM 779 C CA . ASP A 1 101 ? -17.293 2.245 -1.374 1.00 97.94 101 ASP A CA 1
ATOM 780 C C . ASP A 1 101 ? -16.515 1.053 -0.782 1.00 97.94 101 ASP A C 1
ATOM 782 O O . ASP A 1 101 ? -15.482 1.268 -0.135 1.00 97.94 101 ASP A O 1
ATOM 786 N N . PRO A 1 102 ? -16.950 -0.202 -1.012 1.00 96.81 102 PRO A N 1
ATOM 787 C CA . PRO A 1 102 ? -16.243 -1.388 -0.534 1.00 96.81 102 PRO A CA 1
ATOM 788 C C . PRO A 1 102 ? -14.777 -1.463 -0.976 1.00 96.81 102 PRO A C 1
ATOM 790 O O . PRO A 1 102 ? -13.961 -2.016 -0.244 1.00 96.81 102 PRO A O 1
ATOM 793 N N . GLN A 1 103 ? -14.406 -0.863 -2.115 1.00 96.00 103 GLN A N 1
ATOM 794 C CA . GLN A 1 103 ? -13.012 -0.837 -2.586 1.00 96.00 103 GLN A CA 1
ATOM 795 C C . GLN A 1 103 ? -12.061 -0.147 -1.602 1.00 96.00 103 GLN A C 1
ATOM 797 O O . GLN A 1 103 ? -10.863 -0.421 -1.611 1.00 96.00 103 GLN A O 1
ATOM 802 N N . LEU A 1 104 ? -12.569 0.704 -0.705 1.00 97.19 104 LEU A N 1
ATOM 803 C CA . LEU A 1 104 ? -11.770 1.357 0.333 1.00 97.19 104 LEU A CA 1
ATOM 804 C C . LEU A 1 104 ? -11.131 0.369 1.323 1.00 97.19 104 LEU A C 1
ATOM 806 O O . LEU A 1 104 ? -10.225 0.762 2.062 1.00 97.19 104 LEU A O 1
ATOM 810 N N . SER A 1 105 ? -11.544 -0.905 1.336 1.00 96.12 105 SER A N 1
ATOM 811 C CA . SER A 1 105 ? -10.883 -1.947 2.131 1.00 96.12 105 SER A CA 1
ATOM 812 C C . SER A 1 105 ? -9.466 -2.249 1.643 1.00 96.12 105 SER A C 1
ATOM 814 O O . SER A 1 105 ? -8.640 -2.727 2.419 1.00 96.12 105 SER A O 1
ATOM 816 N N . ASP A 1 106 ? -9.178 -1.956 0.374 1.00 95.50 106 ASP A N 1
ATOM 817 C CA . ASP A 1 106 ? -7.871 -2.159 -0.246 1.00 95.50 106 ASP A CA 1
ATOM 818 C C . ASP A 1 106 ? -6.926 -0.944 -0.083 1.00 95.50 106 ASP A C 1
ATOM 820 O O . ASP A 1 106 ? -5.754 -1.011 -0.464 1.00 95.50 106 ASP A O 1
ATOM 824 N N . TYR A 1 107 ? -7.392 0.149 0.539 1.00 95.12 107 TYR A N 1
ATOM 825 C CA . TYR A 1 107 ? -6.613 1.369 0.782 1.00 95.12 107 TYR A CA 1
ATOM 826 C C . TYR A 1 107 ? -6.201 1.489 2.246 1.00 95.12 107 TYR A C 1
ATOM 828 O O . TYR A 1 107 ? -7.037 1.487 3.152 1.00 95.12 107 TYR A O 1
ATOM 836 N N . VAL A 1 108 ? -4.896 1.620 2.484 1.00 93.56 108 VAL A N 1
ATOM 837 C CA . VAL A 1 108 ? -4.322 1.672 3.835 1.00 93.56 108 VAL A CA 1
ATOM 838 C C . VAL A 1 108 ? -4.467 3.076 4.429 1.00 93.56 108 VAL A C 1
ATOM 840 O O . VAL A 1 108 ? -4.236 4.071 3.746 1.00 93.56 108 VAL A O 1
ATOM 843 N N . MET A 1 109 ? -4.807 3.172 5.719 1.00 93.06 109 MET A N 1
ATOM 844 C CA . MET A 1 109 ? -4.880 4.464 6.413 1.00 93.06 109 MET A CA 1
ATOM 845 C C . MET A 1 109 ? -3.498 5.157 6.507 1.00 93.06 109 MET A C 1
ATOM 847 O O . MET A 1 109 ? -2.483 4.488 6.750 1.00 93.06 109 MET A O 1
ATOM 851 N N . PRO A 1 110 ? -3.427 6.500 6.416 1.00 89.44 110 PRO A N 1
ATOM 852 C CA . PRO A 1 110 ? -2.170 7.255 6.379 1.00 89.44 110 PRO A CA 1
ATOM 853 C C . PRO A 1 110 ? -1.529 7.460 7.770 1.00 89.44 110 PRO A C 1
ATOM 855 O O . PRO A 1 110 ? -1.405 8.577 8.263 1.00 89.44 110 PRO A O 1
ATOM 858 N N . PHE A 1 111 ? -1.059 6.387 8.417 1.00 80.56 111 PHE A N 1
ATOM 859 C CA . PHE A 1 111 ? -0.426 6.463 9.750 1.00 80.56 111 PHE A CA 1
ATOM 860 C C . PHE A 1 111 ? 0.942 7.165 9.783 1.00 80.56 111 PHE A C 1
ATOM 862 O O . PHE A 1 111 ? 1.351 7.674 10.826 1.00 80.56 111 PHE A O 1
ATOM 869 N N . ALA A 1 112 ? 1.696 7.135 8.681 1.00 66.75 112 ALA A N 1
ATOM 870 C CA . ALA A 1 112 ? 3.053 7.672 8.627 1.00 66.75 112 ALA A CA 1
ATOM 871 C C . ALA A 1 112 ? 3.436 8.076 7.196 1.00 66.75 112 ALA A C 1
ATOM 873 O O . ALA A 1 112 ? 3.940 7.260 6.429 1.00 66.75 112 ALA A O 1
ATOM 874 N N . MET A 1 113 ? 3.255 9.357 6.862 1.00 65.88 113 MET A N 1
ATOM 875 C CA . MET A 1 113 ? 3.551 9.897 5.523 1.00 65.88 113 MET A CA 1
ATOM 876 C C . MET A 1 113 ? 4.902 10.622 5.418 1.00 65.88 113 MET A C 1
ATOM 878 O O . MET A 1 113 ? 5.246 11.142 4.366 1.00 65.88 113 MET A O 1
ATOM 882 N N . ARG A 1 114 ? 5.730 10.613 6.477 1.00 59.91 114 ARG A N 1
ATOM 883 C CA . ARG A 1 114 ? 7.023 11.339 6.529 1.00 59.91 114 ARG A CA 1
ATOM 884 C C . ARG A 1 114 ? 8.053 10.927 5.463 1.00 59.91 114 ARG A C 1
ATOM 886 O O . ARG A 1 114 ? 9.061 11.602 5.321 1.00 59.91 114 ARG A O 1
ATOM 893 N N . SER A 1 115 ? 7.849 9.793 4.792 1.00 58.91 115 SER A N 1
ATOM 894 C CA . SER A 1 115 ? 8.779 9.228 3.799 1.00 58.91 115 SER A CA 1
ATOM 895 C C . SER A 1 115 ? 8.081 8.828 2.497 1.00 58.91 115 SER A C 1
ATOM 897 O O . SER A 1 115 ? 8.584 7.946 1.806 1.00 58.91 115 SER A O 1
ATOM 899 N N . ALA A 1 116 ? 6.895 9.382 2.230 1.00 64.00 116 ALA A N 1
ATOM 900 C CA . ALA A 1 116 ? 6.158 9.111 1.001 1.00 64.00 116 ALA A CA 1
ATOM 901 C C . ALA A 1 116 ? 6.780 9.900 -0.159 1.00 64.00 116 ALA A C 1
ATOM 903 O O . ALA A 1 116 ? 7.046 11.097 -0.010 1.00 64.00 116 ALA A O 1
ATOM 904 N N . SER A 1 117 ? 7.015 9.241 -1.290 1.00 63.41 117 SER A N 1
ATOM 905 C CA . SER A 1 117 ? 7.468 9.921 -2.505 1.00 63.41 117 SER A CA 1
ATOM 906 C C . SER A 1 117 ? 6.315 10.688 -3.149 1.00 63.41 117 SER A C 1
ATOM 908 O O . SER A 1 117 ? 5.140 10.326 -3.012 1.00 63.41 117 SER A O 1
ATOM 910 N N . LYS A 1 118 ? 6.643 11.752 -3.890 1.00 71.19 118 LYS A N 1
ATOM 911 C CA . LYS A 1 118 ? 5.648 12.408 -4.745 1.00 71.19 118 LYS A CA 1
ATOM 912 C C . LYS A 1 118 ? 5.192 11.418 -5.820 1.00 71.19 118 LYS A C 1
ATOM 914 O O . LYS A 1 118 ? 5.986 10.652 -6.353 1.00 71.19 118 LYS A O 1
ATOM 919 N N . SER A 1 119 ? 3.899 11.401 -6.091 1.00 71.75 119 SER A N 1
ATOM 920 C CA . SER A 1 119 ? 3.235 10.504 -7.043 1.00 71.75 119 SER A CA 1
ATOM 921 C C . SER A 1 119 ? 2.060 11.248 -7.669 1.00 71.75 119 SER A C 1
ATOM 923 O O . SER A 1 119 ? 1.656 12.286 -7.134 1.00 71.75 119 SER A O 1
ATOM 925 N N . LEU A 1 120 ? 1.509 10.757 -8.789 1.00 62.78 120 LEU A N 1
ATOM 926 C CA . LEU A 1 120 ? 0.330 11.400 -9.399 1.00 62.78 120 LEU A CA 1
ATOM 927 C C . LEU A 1 120 ? -0.835 11.444 -8.409 1.00 62.78 120 LEU A C 1
ATOM 929 O O . LEU A 1 120 ? -1.570 12.428 -8.362 1.00 62.78 120 LEU A O 1
ATOM 933 N N . ARG A 1 121 ? -0.963 10.400 -7.587 1.00 77.56 121 ARG A N 1
ATOM 934 C CA . ARG A 1 121 ? -1.900 10.340 -6.467 1.00 77.56 121 ARG A CA 1
ATOM 935 C C . ARG A 1 121 ? -1.177 9.878 -5.214 1.00 77.56 121 ARG A C 1
ATOM 937 O O . ARG A 1 121 ? -0.488 8.864 -5.236 1.00 77.56 121 ARG A O 1
ATOM 944 N N . THR A 1 122 ? -1.367 10.583 -4.100 1.00 79.69 122 THR A N 1
ATOM 945 C CA . THR A 1 122 ? -0.712 10.221 -2.839 1.00 79.69 122 THR A CA 1
ATOM 946 C C . THR A 1 122 ? -1.262 8.904 -2.296 1.00 79.69 122 THR A C 1
ATOM 948 O O . THR A 1 122 ? -2.416 8.816 -1.881 1.00 79.69 122 THR A O 1
ATOM 951 N N . LEU A 1 123 ? -0.410 7.879 -2.282 1.00 84.88 123 LEU A N 1
ATOM 952 C CA . LEU A 1 123 ? -0.752 6.516 -1.888 1.00 84.88 123 LEU A CA 1
ATOM 953 C C . LEU A 1 123 ? 0.068 6.045 -0.688 1.00 84.88 123 LEU A C 1
ATOM 955 O O . LEU A 1 123 ? 1.268 6.304 -0.575 1.00 84.88 123 LEU A O 1
ATOM 959 N N . VAL A 1 124 ? -0.580 5.290 0.199 1.00 87.19 124 VAL A N 1
ATOM 960 C CA . VAL A 1 124 ? 0.069 4.672 1.361 1.00 87.19 124 VAL A CA 1
ATOM 961 C C . VAL A 1 124 ? 0.615 3.300 0.973 1.00 87.19 124 VAL A C 1
ATOM 963 O O . VAL A 1 124 ? -0.076 2.509 0.326 1.00 87.19 124 VAL A O 1
ATOM 966 N N . ARG A 1 125 ? 1.847 2.991 1.395 1.00 87.44 125 ARG A N 1
ATOM 967 C CA . ARG A 1 125 ? 2.484 1.681 1.176 1.00 87.44 125 ARG A CA 1
ATOM 968 C C . ARG A 1 125 ? 1.578 0.533 1.633 1.00 87.44 125 ARG A C 1
ATOM 970 O O . ARG A 1 125 ? 1.037 0.569 2.738 1.00 87.44 125 ARG A O 1
ATOM 977 N N . GLY A 1 126 ? 1.456 -0.492 0.798 1.00 89.69 126 GLY A N 1
ATOM 978 C CA . GLY A 1 126 ? 0.573 -1.641 1.001 1.00 89.69 126 GLY A CA 1
ATOM 979 C C . GLY A 1 126 ? -0.843 -1.460 0.454 1.00 89.69 126 GLY A C 1
ATOM 980 O O . GLY A 1 126 ? -1.605 -2.423 0.477 1.00 89.69 126 GLY A O 1
ATOM 981 N N . THR A 1 127 ? -1.198 -0.273 -0.054 1.00 92.81 127 THR A N 1
ATOM 982 C CA . THR A 1 127 ? -2.451 -0.080 -0.801 1.00 92.81 127 THR A CA 1
ATOM 983 C C . THR A 1 127 ? -2.472 -0.991 -2.023 1.00 92.81 127 THR A C 1
ATOM 985 O O . THR A 1 127 ? -1.463 -1.120 -2.722 1.00 92.81 127 THR A O 1
ATOM 988 N N . LYS A 1 128 ? -3.618 -1.625 -2.273 1.00 94.88 128 LYS A N 1
ATOM 989 C CA . LYS A 1 128 ? -3.829 -2.562 -3.376 1.00 94.88 128 LYS A CA 1
ATOM 990 C C . LYS A 1 128 ? -4.776 -1.923 -4.382 1.00 94.88 128 LYS A C 1
ATOM 992 O O . LYS A 1 128 ? -5.953 -1.743 -4.111 1.00 94.88 128 LYS A O 1
ATOM 997 N N . LEU A 1 129 ? -4.260 -1.556 -5.543 1.00 92.50 129 LEU A N 1
ATOM 998 C CA . LEU A 1 129 ? -5.063 -0.997 -6.625 1.00 92.50 129 LEU A CA 1
ATOM 999 C C . LEU A 1 129 ? -5.499 -2.119 -7.567 1.00 92.50 129 LEU A C 1
ATOM 1001 O O . LEU A 1 129 ? -4.720 -3.054 -7.779 1.00 92.50 129 LEU A O 1
ATOM 1005 N N . PRO A 1 130 ? -6.691 -2.042 -8.174 1.00 91.94 130 PRO A N 1
ATOM 1006 C CA . PRO A 1 130 ? -7.018 -2.920 -9.288 1.00 91.94 130 PRO A CA 1
ATOM 1007 C C . PRO A 1 130 ? -6.025 -2.693 -10.434 1.00 91.94 130 PRO A C 1
ATOM 1009 O O . PRO A 1 130 ? -5.608 -1.560 -10.693 1.00 91.94 130 PRO A O 1
ATOM 1012 N N . LEU A 1 131 ? -5.632 -3.764 -11.126 1.00 89.88 131 LEU A N 1
ATOM 1013 C CA . LEU A 1 131 ? -4.901 -3.608 -12.378 1.00 89.88 131 LEU A CA 1
ATOM 1014 C C . LEU A 1 131 ? -5.809 -2.961 -13.432 1.00 89.88 131 LEU A C 1
ATOM 1016 O O . LEU A 1 131 ? -6.969 -3.362 -13.562 1.00 89.88 131 LEU A O 1
ATOM 1020 N N . PRO A 1 132 ? -5.296 -1.990 -14.207 1.00 83.25 132 PRO A N 1
ATOM 1021 C CA . PRO A 1 132 ? -6.029 -1.450 -15.342 1.00 83.25 132 PRO A CA 1
ATOM 1022 C C . PRO A 1 132 ? -6.316 -2.540 -16.384 1.00 83.25 132 PRO A C 1
ATOM 1024 O O . PRO A 1 132 ? -5.543 -3.485 -16.545 1.00 83.25 132 PRO A O 1
ATOM 1027 N N . ALA A 1 133 ? -7.428 -2.393 -17.105 1.00 81.88 133 ALA A N 1
ATOM 1028 C CA . ALA A 1 133 ? -7.795 -3.313 -18.175 1.00 81.88 133 ALA A CA 1
ATOM 1029 C C . ALA A 1 133 ? -6.765 -3.268 -19.318 1.00 81.88 133 ALA A C 1
ATOM 1031 O O . ALA A 1 133 ? -6.407 -2.192 -19.795 1.00 81.88 133 ALA A O 1
ATOM 1032 N N . GLY A 1 134 ? -6.320 -4.439 -19.770 1.00 81.31 134 GLY A N 1
ATOM 1033 C CA . GLY A 1 134 ? -5.357 -4.604 -20.857 1.00 81.31 134 GLY A CA 1
ATOM 1034 C C . GLY A 1 134 ? -4.659 -5.960 -20.778 1.00 81.31 134 GLY A C 1
ATOM 1035 O O . GLY A 1 134 ? -4.621 -6.581 -19.715 1.00 81.31 134 GLY A O 1
ATOM 1036 N N . ASP A 1 135 ? -4.105 -6.420 -21.898 1.00 83.06 135 ASP A N 1
ATOM 1037 C CA . ASP A 1 135 ? -3.387 -7.702 -21.954 1.00 83.06 135 ASP A CA 1
ATOM 1038 C C . ASP A 1 135 ? -1.902 -7.543 -21.603 1.00 83.06 135 ASP A C 1
ATOM 1040 O O . ASP A 1 135 ? -1.235 -8.499 -21.182 1.00 83.06 135 ASP A O 1
ATOM 1044 N N . VAL A 1 136 ? -1.383 -6.326 -21.782 1.00 88.50 136 VAL A N 1
ATOM 1045 C CA . VAL A 1 136 ? 0.028 -5.992 -21.618 1.00 88.50 136 VAL A CA 1
ATOM 1046 C C . VAL A 1 136 ? 0.181 -4.894 -20.582 1.00 88.50 136 VAL A C 1
ATOM 1048 O O . VAL A 1 136 ? -0.452 -3.841 -20.652 1.00 88.50 136 VAL A O 1
ATOM 1051 N N . LEU A 1 137 ? 1.065 -5.145 -19.629 1.00 91.38 137 LEU A N 1
ATOM 1052 C CA . LEU A 1 137 ? 1.526 -4.159 -18.674 1.00 91.38 137 LEU A CA 1
ATOM 1053 C C . LEU A 1 137 ? 2.854 -3.591 -19.167 1.00 91.38 137 LEU A C 1
ATOM 1055 O O . LEU A 1 137 ? 3.791 -4.357 -19.378 1.00 91.38 137 LEU A O 1
ATOM 1059 N N . ARG A 1 138 ? 2.943 -2.270 -19.318 1.00 92.94 138 ARG A N 1
ATOM 1060 C CA . ARG A 1 138 ? 4.195 -1.585 -19.641 1.00 92.94 138 ARG A CA 1
ATOM 1061 C C . ARG A 1 138 ? 4.692 -0.823 -18.426 1.00 92.94 138 ARG A C 1
ATOM 1063 O O . ARG A 1 138 ? 4.034 0.117 -17.979 1.00 92.94 138 ARG A O 1
ATOM 1070 N N . PHE A 1 139 ? 5.857 -1.195 -17.917 1.00 94.75 139 PHE A N 1
ATOM 1071 C CA . PHE A 1 139 ? 6.623 -0.339 -17.019 1.00 94.75 139 PHE A CA 1
ATOM 1072 C C . PHE A 1 139 ? 7.378 0.703 -17.823 1.00 94.75 139 PHE A C 1
ATOM 1074 O O . PHE A 1 139 ? 7.797 0.433 -18.948 1.00 94.75 139 PHE A O 1
ATOM 1081 N N . PHE A 1 140 ? 7.555 1.879 -17.237 1.00 95.25 140 PHE A N 1
ATOM 1082 C CA . PHE A 1 140 ? 8.379 2.923 -17.816 1.00 95.25 140 PHE A CA 1
ATOM 1083 C C . PHE A 1 140 ? 9.260 3.575 -16.760 1.00 95.25 140 PHE A C 1
ATOM 1085 O O . PHE A 1 140 ? 8.888 3.675 -15.586 1.00 95.25 140 PHE A O 1
ATOM 1092 N N . LEU A 1 141 ? 10.400 4.057 -17.223 1.00 96.44 141 LEU A N 1
ATOM 1093 C CA . LEU A 1 141 ? 11.353 4.877 -16.500 1.00 96.44 141 LEU A CA 1
ATOM 1094 C C . LEU A 1 141 ? 11.654 6.104 -17.361 1.00 96.44 141 LEU A C 1
ATOM 1096 O O . LEU A 1 141 ? 11.735 6.003 -18.584 1.00 96.44 141 LEU A O 1
ATOM 1100 N N . TRP A 1 142 ? 11.809 7.254 -16.723 1.00 96.56 142 TRP A N 1
ATOM 1101 C CA . TRP A 1 142 ? 12.385 8.452 -17.317 1.00 96.56 142 TRP A CA 1
ATOM 1102 C C . TRP A 1 142 ? 13.417 9.027 -16.362 1.00 96.56 142 TRP A C 1
ATOM 1104 O O . TRP A 1 142 ? 13.153 9.116 -15.160 1.00 96.56 142 TRP A O 1
ATOM 1114 N N . TRP A 1 143 ? 14.556 9.460 -16.891 1.00 97.62 143 TRP A N 1
ATOM 1115 C CA . TRP A 1 143 ? 15.538 10.226 -16.136 1.00 97.62 143 TRP A CA 1
ATOM 1116 C C . TRP A 1 143 ? 16.282 11.198 -17.039 1.00 97.62 143 TRP A C 1
ATOM 1118 O O . TRP A 1 143 ? 16.333 11.020 -18.253 1.00 97.62 143 TRP A O 1
ATOM 1128 N N . LYS A 1 144 ? 16.894 12.207 -16.426 1.00 97.56 144 LYS A N 1
ATOM 1129 C CA . LYS A 1 144 ? 17.845 13.116 -17.065 1.00 97.56 144 LYS A CA 1
ATOM 1130 C C . LYS A 1 144 ? 19.144 13.123 -16.269 1.00 97.56 144 LYS A C 1
ATOM 1132 O O . LYS A 1 144 ? 19.116 13.011 -15.043 1.00 97.56 144 LYS A O 1
ATOM 1137 N N . ASN A 1 145 ? 20.274 13.246 -16.964 1.00 96.88 145 ASN A N 1
ATOM 1138 C CA . ASN A 1 145 ? 21.587 13.338 -16.332 1.00 96.88 145 ASN A CA 1
ATOM 1139 C C . ASN A 1 145 ? 21.600 14.415 -15.239 1.00 96.88 145 ASN A C 1
ATOM 1141 O O . ASN A 1 145 ? 21.045 15.503 -15.415 1.00 96.88 145 ASN A O 1
ATOM 1145 N N . GLY A 1 146 ? 22.266 14.106 -14.125 1.00 92.44 146 GLY A N 1
ATOM 1146 C CA . GLY A 1 146 ? 22.624 15.092 -13.113 1.00 92.44 146 GLY A CA 1
ATOM 1147 C C . GLY A 1 146 ? 23.777 15.986 -13.576 1.00 92.44 146 GLY A C 1
ATOM 1148 O O . GLY A 1 146 ? 23.894 16.358 -14.742 1.00 92.44 146 GLY A O 1
ATOM 1149 N N . THR A 1 147 ? 24.681 16.312 -12.655 1.00 92.31 147 THR A N 1
ATOM 1150 C CA . THR A 1 147 ? 25.926 17.027 -12.990 1.00 92.31 147 THR A CA 1
ATOM 1151 C C . THR A 1 147 ? 26.861 16.214 -13.885 1.00 92.31 147 THR A C 1
ATOM 1153 O O . THR A 1 147 ? 27.692 16.781 -14.589 1.00 92.31 147 THR A O 1
ATOM 1156 N N . GLU A 1 148 ? 26.738 14.888 -13.845 1.00 94.25 148 GLU A N 1
ATOM 1157 C CA . GLU A 1 148 ? 27.536 13.935 -14.609 1.00 94.25 148 GLU A CA 1
ATOM 1158 C C . GLU A 1 148 ? 26.623 12.941 -15.340 1.00 94.25 148 GLU A C 1
ATOM 1160 O O . GLU A 1 148 ? 25.421 12.846 -15.060 1.00 94.25 148 GLU A O 1
ATOM 1165 N N . ARG A 1 149 ? 27.212 12.166 -16.262 1.00 95.88 149 ARG A N 1
ATOM 1166 C CA . ARG A 1 149 ? 26.528 11.057 -16.937 1.00 95.88 149 ARG A CA 1
ATOM 1167 C C . ARG A 1 149 ? 25.861 10.152 -15.904 1.00 95.88 149 ARG A C 1
ATOM 1169 O O . ARG A 1 149 ? 26.523 9.675 -14.980 1.00 95.88 149 ARG A O 1
ATOM 1176 N N . THR A 1 150 ? 24.566 9.918 -16.071 1.00 94.50 150 THR A N 1
ATOM 1177 C CA . THR A 1 150 ? 23.779 9.094 -15.157 1.00 94.50 150 THR A CA 1
ATOM 1178 C C . THR A 1 150 ? 23.126 7.954 -15.924 1.00 94.50 150 THR A C 1
ATOM 1180 O O . THR A 1 150 ? 22.485 8.168 -16.949 1.00 94.50 150 THR A O 1
ATOM 1183 N N . ASP A 1 151 ? 23.288 6.760 -15.381 1.00 94.31 151 ASP A N 1
ATOM 1184 C CA . ASP A 1 151 ? 22.843 5.487 -15.915 1.00 94.31 151 ASP A CA 1
ATOM 1185 C C . ASP A 1 151 ? 21.860 4.855 -14.920 1.00 94.31 151 ASP A C 1
ATOM 1187 O O . ASP A 1 151 ? 22.247 4.518 -13.789 1.00 94.31 151 ASP A O 1
ATOM 1191 N N . ILE A 1 152 ? 20.580 4.808 -15.301 1.00 95.12 152 ILE A N 1
ATOM 1192 C CA . ILE A 1 152 ? 19.483 4.322 -14.463 1.00 95.12 152 ILE A CA 1
ATOM 1193 C C . ILE A 1 152 ? 18.803 3.152 -15.171 1.00 95.12 152 ILE A C 1
ATOM 1195 O O . ILE A 1 152 ? 18.157 3.345 -16.192 1.00 95.12 152 ILE A O 1
ATOM 1199 N N . ASP A 1 153 ? 18.868 1.973 -14.559 1.00 91.19 153 ASP A N 1
ATOM 1200 C CA . ASP A 1 153 ? 18.276 0.754 -15.099 1.00 91.19 153 ASP A CA 1
ATOM 1201 C C . ASP A 1 153 ? 16.815 0.603 -14.670 1.00 91.19 153 ASP A C 1
ATOM 1203 O O . ASP A 1 153 ? 16.490 0.694 -13.471 1.00 91.19 153 ASP A O 1
ATOM 1207 N N . LEU A 1 154 ? 15.952 0.221 -15.610 1.00 93.44 154 LEU A N 1
ATOM 1208 C CA . LEU A 1 154 ? 14.656 -0.383 -15.318 1.00 93.44 154 LEU A CA 1
ATOM 1209 C C . LEU A 1 154 ? 14.767 -1.917 -15.281 1.00 93.44 154 LEU A C 1
ATOM 1211 O O . LEU A 1 154 ? 15.501 -2.555 -16.030 1.00 93.44 154 LEU A O 1
ATOM 1215 N N . SER A 1 155 ? 14.056 -2.571 -14.363 1.00 91.25 155 SER A N 1
ATOM 1216 C CA . SER A 1 155 ? 14.004 -4.036 -14.301 1.00 91.25 155 SER A CA 1
ATOM 1217 C C . SER A 1 155 ? 12.673 -4.552 -13.762 1.00 91.25 155 SER A C 1
ATOM 1219 O O . SER A 1 155 ? 12.026 -3.915 -12.927 1.00 91.25 155 SER A O 1
ATOM 1221 N N . ALA A 1 156 ? 12.287 -5.748 -14.204 1.00 91.38 156 ALA A N 1
ATOM 1222 C CA . ALA A 1 156 ? 11.122 -6.480 -13.722 1.00 91.38 156 ALA A CA 1
ATOM 1223 C C . ALA A 1 156 ? 11.536 -7.879 -13.249 1.00 91.38 156 ALA A C 1
ATOM 1225 O O . ALA A 1 156 ? 11.872 -8.745 -14.057 1.00 91.38 156 ALA A O 1
ATOM 1226 N N . VAL A 1 157 ? 11.501 -8.108 -11.935 1.00 90.62 157 VAL A N 1
ATOM 1227 C CA . VAL A 1 157 ? 11.813 -9.414 -11.331 1.00 90.62 157 VAL A CA 1
ATOM 1228 C C . VAL A 1 157 ? 10.537 -10.242 -11.234 1.00 90.62 157 VAL A C 1
ATOM 1230 O O . VAL A 1 157 ? 9.550 -9.793 -10.649 1.00 90.62 157 VAL A O 1
ATOM 1233 N N . LEU A 1 158 ? 10.554 -11.455 -11.783 1.00 90.69 158 LEU A N 1
ATOM 1234 C CA . LEU A 1 158 ? 9.420 -12.376 -11.795 1.00 90.69 158 LEU A CA 1
ATOM 1235 C C . LEU A 1 158 ? 9.563 -13.388 -10.657 1.00 90.69 158 LEU A C 1
ATOM 1237 O O . LEU A 1 158 ? 10.582 -14.073 -10.553 1.00 90.69 158 LEU A O 1
ATOM 1241 N N . LEU A 1 159 ? 8.534 -13.501 -9.817 1.00 91.88 159 LEU A N 1
ATOM 1242 C CA . LEU A 1 159 ? 8.488 -14.436 -8.693 1.00 91.88 159 LEU A CA 1
ATOM 1243 C C . LEU A 1 159 ? 7.266 -15.359 -8.781 1.00 91.88 159 LEU A C 1
ATOM 1245 O O . LEU A 1 159 ? 6.190 -14.964 -9.245 1.00 91.88 159 LEU A O 1
ATOM 1249 N N . ASN A 1 160 ? 7.409 -16.584 -8.277 1.00 91.62 160 ASN A N 1
ATOM 1250 C CA . ASN A 1 160 ? 6.300 -17.529 -8.148 1.00 91.62 160 ASN A CA 1
ATOM 1251 C C . ASN A 1 160 ? 5.441 -17.226 -6.900 1.00 91.62 160 ASN A C 1
ATOM 1253 O O . ASN A 1 160 ? 5.704 -16.291 -6.142 1.00 91.62 160 ASN A O 1
ATOM 1257 N N . ALA A 1 161 ? 4.408 -18.037 -6.655 1.00 92.06 161 ALA A N 1
ATOM 1258 C CA . ALA A 1 161 ? 3.514 -17.862 -5.505 1.00 92.06 161 ALA A CA 1
ATOM 1259 C C . ALA A 1 161 ? 4.192 -18.040 -4.129 1.00 92.06 161 ALA A C 1
ATOM 1261 O O . ALA A 1 161 ? 3.661 -17.562 -3.130 1.00 92.06 161 ALA A O 1
ATOM 1262 N N . ALA A 1 162 ? 5.355 -18.695 -4.070 1.00 88.50 162 ALA A N 1
ATOM 1263 C CA . ALA A 1 162 ? 6.167 -18.838 -2.863 1.00 88.50 162 ALA A CA 1
ATOM 1264 C C . ALA A 1 162 ? 7.179 -17.686 -2.681 1.00 88.50 162 ALA A C 1
ATOM 1266 O O . ALA A 1 162 ? 7.991 -17.728 -1.757 1.00 88.50 162 ALA A O 1
ATOM 1267 N N . PHE A 1 163 ? 7.113 -16.642 -3.522 1.00 87.31 163 PHE A N 1
ATOM 1268 C CA . PHE A 1 163 ? 8.086 -15.545 -3.594 1.00 87.31 163 PHE A CA 1
ATOM 1269 C C . PHE A 1 163 ? 9.506 -16.011 -3.954 1.00 87.31 163 PHE A C 1
ATOM 1271 O O . PHE A 1 163 ? 10.490 -15.367 -3.586 1.00 87.31 163 PHE A O 1
ATOM 1278 N N . GLU A 1 164 ? 9.632 -17.132 -4.661 1.00 86.50 164 GLU A N 1
ATOM 1279 C CA . GLU A 1 164 ? 10.907 -17.618 -5.186 1.00 86.50 164 GLU A CA 1
ATOM 1280 C C . GLU A 1 164 ? 11.159 -17.020 -6.570 1.00 86.50 164 GLU A C 1
ATOM 1282 O O . GLU A 1 164 ? 10.221 -16.771 -7.332 1.00 86.50 164 GLU A O 1
ATOM 1287 N N . TYR A 1 165 ? 12.432 -16.784 -6.884 1.00 85.81 165 TYR A N 1
ATOM 1288 C CA . TYR A 1 165 ? 12.851 -16.230 -8.167 1.00 85.81 165 TYR A CA 1
ATOM 1289 C C . TYR A 1 165 ? 12.495 -17.173 -9.320 1.00 85.81 165 TYR A C 1
ATOM 1291 O O . TYR A 1 165 ? 12.804 -18.363 -9.262 1.00 85.81 165 TYR A O 1
ATOM 1299 N N . VAL A 1 166 ? 11.881 -16.623 -10.368 1.00 86.25 166 VAL A N 1
ATOM 1300 C CA . VAL A 1 166 ? 11.566 -17.338 -11.611 1.00 86.25 166 VAL A CA 1
ATOM 1301 C C . VAL A 1 166 ? 12.457 -16.843 -12.746 1.00 86.25 166 VAL A C 1
ATOM 1303 O O . VAL A 1 166 ? 13.160 -17.645 -13.353 1.00 86.25 166 VAL A O 1
ATOM 1306 N N . ASP A 1 167 ? 12.436 -15.538 -13.023 1.00 85.19 167 ASP A N 1
ATOM 1307 C CA . ASP A 1 167 ? 13.219 -14.906 -14.093 1.00 85.19 167 ASP A CA 1
ATOM 1308 C C . ASP A 1 167 ? 13.315 -13.379 -13.872 1.00 85.19 167 ASP A C 1
ATOM 1310 O O . ASP A 1 167 ? 12.728 -12.840 -12.927 1.00 85.19 167 ASP A O 1
ATOM 1314 N N . ILE A 1 168 ? 14.027 -12.667 -14.746 1.00 83.94 168 ILE A N 1
ATOM 1315 C CA . ILE A 1 168 ? 14.145 -11.205 -14.740 1.00 83.94 168 ILE A CA 1
ATOM 1316 C C . ILE A 1 168 ? 14.146 -10.637 -16.161 1.00 83.94 168 ILE A C 1
ATOM 1318 O O . ILE A 1 168 ? 14.803 -11.175 -17.045 1.00 83.94 168 ILE A O 1
ATOM 1322 N N . LEU A 1 169 ? 13.465 -9.511 -16.365 1.00 82.06 169 LEU A N 1
ATOM 1323 C CA . LEU A 1 169 ? 13.642 -8.647 -17.536 1.00 82.06 169 LEU A CA 1
ATOM 1324 C C . LEU A 1 169 ? 14.463 -7.427 -17.114 1.00 82.06 169 LEU A C 1
ATOM 1326 O O . LEU A 1 169 ? 14.080 -6.736 -16.170 1.00 82.06 169 LEU A O 1
ATOM 1330 N N . SER A 1 170 ? 15.602 -7.201 -17.762 1.00 78.38 170 SER A N 1
ATOM 1331 C CA . SER A 1 170 ? 16.586 -6.167 -17.394 1.00 78.38 170 SER A CA 1
ATOM 1332 C C . SER A 1 170 ? 17.518 -5.876 -18.578 1.00 78.38 170 SER A C 1
ATOM 1334 O O . SER A 1 170 ? 17.459 -6.592 -19.581 1.00 78.38 170 SER A O 1
ATOM 1336 N N . TYR A 1 171 ? 18.419 -4.899 -18.451 1.00 66.50 171 TYR A N 1
ATOM 1337 C CA . TYR A 1 171 ? 19.383 -4.502 -19.487 1.00 66.50 171 TYR A CA 1
ATOM 1338 C C . TYR A 1 171 ? 20.209 -5.677 -20.054 1.00 66.50 171 TYR A C 1
ATOM 1340 O O . TYR A 1 171 ? 20.499 -5.733 -21.246 1.00 66.50 171 TYR A O 1
ATOM 1348 N N . TYR A 1 172 ? 20.533 -6.678 -19.228 1.00 66.81 172 TYR A N 1
ATOM 1349 C CA . TYR A 1 172 ? 21.286 -7.876 -19.628 1.00 66.81 172 TYR A CA 1
ATOM 1350 C C . TYR A 1 172 ? 20.404 -9.077 -20.019 1.00 66.81 172 TYR A C 1
ATOM 1352 O O . TYR A 1 172 ? 20.931 -10.121 -20.406 1.00 66.81 172 TYR A O 1
ATOM 1360 N N . ASN A 1 173 ? 19.077 -8.956 -19.915 1.00 70.06 173 ASN A N 1
ATOM 1361 C CA . ASN A 1 173 ? 18.108 -9.974 -20.328 1.00 70.06 173 ASN A CA 1
ATOM 1362 C C . ASN A 1 173 ? 16.879 -9.311 -20.969 1.00 70.06 173 ASN A C 1
ATOM 1364 O O . ASN A 1 173 ? 15.810 -9.194 -20.365 1.00 70.06 173 ASN A O 1
ATOM 1368 N N . LEU A 1 174 ? 17.069 -8.828 -22.200 1.00 71.88 174 LEU A N 1
ATOM 1369 C CA . LEU A 1 174 ? 16.113 -7.954 -22.883 1.00 71.88 174 LEU A CA 1
ATOM 1370 C C . LEU A 1 174 ? 14.838 -8.673 -23.346 1.00 71.88 174 LEU A C 1
ATOM 1372 O O . LEU A 1 174 ? 13.820 -8.023 -23.565 1.00 71.88 174 LEU A O 1
ATOM 1376 N N . GLN A 1 175 ? 14.873 -9.993 -23.536 1.00 76.50 175 GLN A N 1
ATOM 1377 C CA . GLN A 1 175 ? 13.724 -10.771 -24.002 1.00 76.50 175 GLN A CA 1
ATOM 1378 C C . GLN A 1 175 ? 13.672 -12.113 -23.282 1.00 76.50 175 GLN A C 1
ATOM 1380 O O . GLN A 1 175 ? 14.615 -12.898 -23.335 1.00 76.50 175 GLN A O 1
ATOM 1385 N N . GLY A 1 176 ? 12.544 -12.398 -22.641 1.00 70.50 176 GLY A N 1
ATOM 1386 C CA . GLY A 1 176 ? 12.391 -13.606 -21.842 1.00 70.50 176 GLY A CA 1
ATOM 1387 C C . GLY A 1 176 ? 11.001 -13.712 -21.237 1.00 70.50 176 GLY A C 1
ATOM 1388 O O . GLY A 1 176 ? 10.274 -12.732 -21.120 1.00 70.50 176 GLY A O 1
ATOM 1389 N N . PHE A 1 177 ? 10.587 -14.933 -20.905 1.00 66.12 177 PHE A N 1
ATOM 1390 C CA . PHE A 1 177 ? 9.400 -15.230 -20.092 1.00 66.12 177 PHE A CA 1
ATOM 1391 C C . PHE A 1 177 ? 8.034 -14.612 -20.483 1.00 66.12 177 PHE A C 1
ATOM 1393 O O . PHE A 1 177 ? 7.049 -14.873 -19.805 1.00 66.12 177 PHE A O 1
ATOM 1400 N N . GLY A 1 178 ? 7.897 -13.953 -21.637 1.00 63.53 178 GLY A N 1
ATOM 1401 C CA . GLY A 1 178 ? 6.661 -13.270 -22.055 1.00 63.53 178 GLY A CA 1
ATOM 1402 C C . GLY A 1 178 ? 6.702 -11.744 -21.924 1.00 63.53 178 GLY A C 1
ATOM 1403 O O . GLY A 1 178 ? 5.641 -11.116 -21.977 1.00 63.53 178 GLY A O 1
ATOM 1404 N N . GLY A 1 179 ? 7.893 -11.161 -21.771 1.00 76.88 179 GLY A N 1
ATOM 1405 C CA . GLY A 1 179 ? 8.105 -9.722 -21.841 1.00 76.88 179 GLY A CA 1
ATOM 1406 C C . GLY A 1 179 ? 9.345 -9.308 -22.635 1.00 76.88 179 GLY A C 1
ATOM 1407 O O . GLY A 1 179 ? 10.134 -10.151 -23.071 1.00 76.88 179 GLY A O 1
ATOM 1408 N N . CYS A 1 180 ? 9.462 -8.001 -22.857 1.00 85.50 180 CYS A N 1
ATOM 1409 C CA . CYS A 1 180 ? 10.483 -7.368 -23.688 1.00 85.50 180 CYS A CA 1
ATOM 1410 C C . CYS A 1 180 ? 10.925 -6.037 -23.064 1.00 85.50 180 CYS A C 1
ATOM 1412 O O . CYS A 1 180 ? 10.077 -5.247 -22.650 1.00 85.50 180 CYS A O 1
ATOM 1414 N N . HIS A 1 181 ? 12.232 -5.797 -23.016 1.00 88.19 181 HIS A N 1
ATOM 1415 C CA . HIS A 1 181 ? 12.861 -4.542 -22.610 1.00 88.19 181 HIS A CA 1
ATOM 1416 C C . HIS A 1 181 ? 13.203 -3.709 -23.849 1.00 88.19 181 HIS A C 1
ATOM 1418 O O . HIS A 1 181 ? 13.671 -4.254 -24.850 1.00 88.19 181 HIS A O 1
ATOM 1424 N N . SER A 1 182 ? 13.051 -2.387 -23.786 1.00 87.56 182 SER A N 1
ATOM 1425 C CA . SER A 1 182 ? 13.308 -1.480 -24.918 1.00 87.56 182 SER A CA 1
ATOM 1426 C C . SER A 1 182 ? 14.785 -1.315 -25.313 1.00 87.56 182 SER A C 1
ATOM 1428 O O . SER A 1 182 ? 15.080 -0.539 -26.217 1.00 87.56 182 SER A O 1
ATOM 1430 N N . GLY A 1 183 ? 15.708 -2.022 -24.658 1.00 84.00 183 GLY A N 1
ATOM 1431 C CA . GLY A 1 183 ? 17.149 -1.750 -24.699 1.00 84.00 183 GLY A CA 1
ATOM 1432 C C . GLY A 1 183 ? 17.635 -0.960 -23.483 1.00 84.00 183 GLY A C 1
ATOM 1433 O O . GLY A 1 183 ? 16.823 -0.590 -22.642 1.00 84.00 183 GLY A O 1
ATOM 1434 N N . ASP A 1 184 ? 18.949 -0.769 -23.419 1.00 88.88 184 ASP A N 1
ATOM 1435 C CA . ASP A 1 184 ? 19.698 -0.155 -22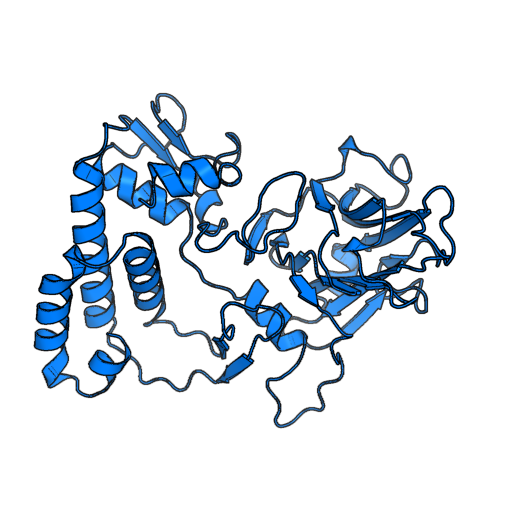.318 1.00 88.88 184 ASP A CA 1
ATOM 1436 C C . ASP A 1 184 ? 20.246 1.206 -22.774 1.00 88.88 184 ASP A C 1
ATOM 1438 O O . ASP A 1 184 ? 21.000 1.274 -23.757 1.00 88.88 184 ASP A O 1
ATOM 1442 N N . ILE A 1 185 ? 19.812 2.289 -22.126 1.00 90.31 185 ILE A N 1
ATOM 1443 C CA . ILE A 1 185 ? 20.310 3.643 -22.395 1.00 90.31 185 ILE A CA 1
ATOM 1444 C C . ILE A 1 185 ? 21.175 4.081 -21.215 1.00 90.31 185 ILE A C 1
ATOM 1446 O O . ILE A 1 185 ? 20.681 4.260 -20.117 1.00 90.31 185 ILE A O 1
ATOM 1450 N N . VAL A 1 186 ? 22.455 4.368 -21.468 1.00 92.56 186 VAL A N 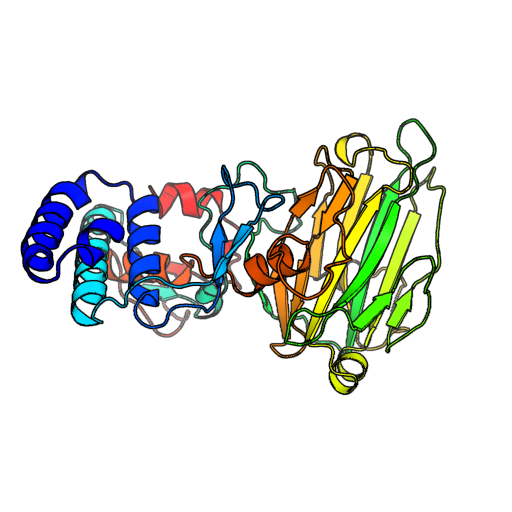1
ATOM 1451 C CA . VAL A 1 186 ? 23.446 4.640 -20.402 1.00 92.56 186 VAL A CA 1
ATOM 1452 C C . VAL A 1 186 ? 23.831 6.122 -20.240 1.00 92.56 186 VAL A C 1
ATOM 1454 O O . VAL A 1 186 ? 24.697 6.467 -19.425 1.00 92.56 186 VAL A O 1
ATOM 1457 N N . ASP A 1 187 ? 23.262 7.004 -21.070 1.00 94.88 187 ASP A N 1
ATOM 1458 C CA . ASP A 1 187 ? 23.531 8.448 -21.092 1.00 94.88 187 ASP A CA 1
ATOM 1459 C C . ASP A 1 187 ? 22.281 9.240 -21.517 1.00 94.88 187 ASP A C 1
ATOM 1461 O O . ASP A 1 187 ? 21.744 9.025 -22.605 1.00 94.88 187 ASP A O 1
ATOM 1465 N N . ALA A 1 188 ? 21.823 10.168 -20.669 1.00 96.00 188 ALA A N 1
ATOM 1466 C CA . ALA A 1 188 ? 20.557 10.887 -20.831 1.00 96.00 188 ALA A CA 1
ATOM 1467 C C . ALA A 1 188 ? 20.708 12.421 -20.702 1.00 96.00 188 ALA A C 1
ATOM 1469 O O . ALA A 1 188 ? 20.081 13.032 -19.828 1.00 96.00 188 ALA A O 1
ATOM 1470 N N . PRO A 1 189 ? 21.519 13.097 -21.541 1.00 95.38 189 PRO A N 1
ATOM 1471 C CA . PRO A 1 189 ? 21.786 14.532 -21.397 1.00 95.38 189 PRO A CA 1
ATOM 1472 C C . PRO A 1 189 ? 20.532 15.397 -21.580 1.00 95.38 189 PRO A C 1
ATOM 1474 O O . PRO A 1 189 ? 20.357 16.377 -20.861 1.00 95.38 189 PRO A O 1
ATOM 1477 N N . GLU A 1 190 ? 19.628 14.995 -22.478 1.00 95.31 190 GLU A N 1
ATOM 1478 C CA . GLU A 1 190 ? 18.328 15.645 -22.717 1.00 95.31 190 GLU A CA 1
ATOM 1479 C C . GLU A 1 190 ? 17.146 14.864 -22.124 1.00 95.31 190 GLU A C 1
ATOM 1481 O O . GLU A 1 190 ? 15.987 15.203 -22.356 1.00 95.31 190 GLU A O 1
ATOM 1486 N N . GLY A 1 191 ? 17.445 13.844 -21.322 1.00 95.12 191 GLY A N 1
ATOM 1487 C CA . GLY A 1 191 ? 16.477 12.875 -20.832 1.00 95.12 191 GLY A CA 1
ATOM 1488 C C . GLY A 1 191 ? 16.412 11.611 -21.691 1.00 95.12 191 GLY A C 1
ATOM 1489 O O . GLY A 1 191 ? 16.671 11.641 -22.896 1.00 95.12 191 GLY A O 1
ATOM 1490 N N . ALA A 1 192 ? 16.092 10.490 -21.056 1.00 94.38 192 ALA A N 1
ATOM 1491 C CA . ALA A 1 192 ? 15.940 9.1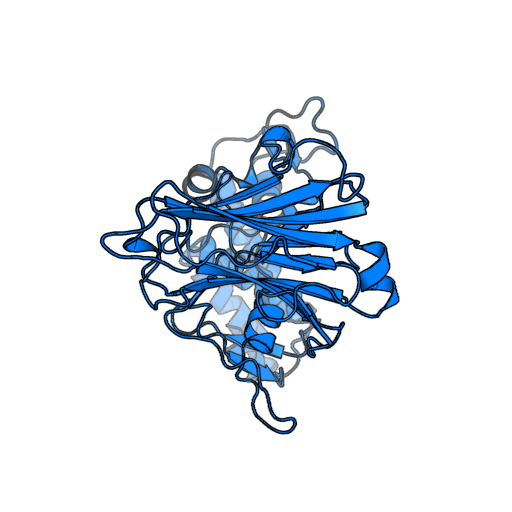85 -21.684 1.00 94.38 192 ALA A CA 1
ATOM 1492 C C . ALA A 1 192 ? 14.808 8.403 -21.023 1.00 94.38 192 ALA A C 1
ATOM 1494 O O . ALA A 1 192 ? 14.438 8.667 -19.876 1.00 94.38 192 ALA A O 1
ATOM 1495 N N . SER A 1 193 ? 14.277 7.424 -21.757 1.00 94.25 193 SER A N 1
ATOM 1496 C CA . SER A 1 193 ? 13.258 6.514 -21.253 1.00 94.25 193 SER A CA 1
ATOM 1497 C C . SER A 1 193 ? 13.553 5.065 -21.583 1.00 94.25 193 SER A C 1
ATOM 1499 O O . SER A 1 193 ? 13.927 4.743 -22.709 1.00 94.25 193 SER A O 1
ATOM 1501 N N . GLU A 1 194 ? 13.243 4.202 -20.623 1.00 93.56 194 GLU A N 1
ATOM 1502 C CA . GLU A 1 194 ? 13.211 2.754 -20.795 1.00 93.56 194 GLU A CA 1
ATOM 1503 C C . GLU A 1 194 ? 11.813 2.209 -20.541 1.00 93.56 194 GLU A C 1
ATOM 1505 O O . GLU A 1 194 ? 11.043 2.756 -19.744 1.00 93.56 194 GLU A O 1
ATOM 1510 N N . PHE A 1 195 ? 11.498 1.107 -21.216 1.00 93.12 195 PHE A N 1
ATOM 1511 C CA . PHE A 1 195 ? 10.214 0.433 -21.131 1.00 93.12 195 PHE A CA 1
ATOM 1512 C C . PHE A 1 195 ? 10.396 -1.074 -20.984 1.00 93.12 195 PHE A C 1
ATOM 1514 O O . PHE A 1 195 ? 11.253 -1.674 -21.634 1.00 93.12 195 PHE A O 1
ATOM 1521 N N . ILE A 1 196 ? 9.529 -1.691 -20.181 1.00 92.19 196 ILE A N 1
ATOM 1522 C CA . ILE A 1 196 ? 9.388 -3.148 -20.112 1.00 92.19 196 ILE A CA 1
ATOM 1523 C C . ILE A 1 196 ? 7.932 -3.508 -20.350 1.00 92.19 196 ILE A C 1
ATOM 1525 O O . ILE A 1 196 ? 7.076 -3.161 -19.538 1.00 92.19 196 ILE A O 1
ATOM 1529 N N . ASP A 1 197 ? 7.668 -4.258 -21.413 1.00 92.38 197 ASP A N 1
ATOM 1530 C CA . ASP A 1 197 ? 6.360 -4.848 -21.681 1.00 92.38 197 ASP A CA 1
ATOM 1531 C C . ASP A 1 197 ? 6.278 -6.251 -21.109 1.00 92.38 197 ASP A C 1
ATOM 1533 O O . ASP A 1 197 ? 7.164 -7.071 -21.341 1.00 92.38 197 ASP A O 1
ATOM 1537 N N . VAL A 1 198 ? 5.182 -6.560 -20.422 1.00 90.81 198 VAL A N 1
ATOM 1538 C CA . VAL A 1 198 ? 4.884 -7.900 -19.918 1.00 90.81 198 VAL A CA 1
ATOM 1539 C C . VAL A 1 198 ? 3.468 -8.295 -20.307 1.00 90.81 198 VAL A C 1
ATOM 1541 O O . VAL A 1 198 ? 2.496 -7.651 -19.915 1.00 90.81 198 VAL A O 1
ATOM 1544 N N . THR A 1 199 ? 3.334 -9.397 -21.047 1.00 91.00 199 THR A N 1
ATOM 1545 C CA . THR A 1 199 ? 2.018 -9.979 -21.347 1.00 91.00 199 THR A CA 1
ATOM 1546 C C . THR A 1 199 ? 1.545 -10.803 -20.153 1.00 91.00 199 THR A C 1
ATOM 1548 O O . THR A 1 199 ? 2.100 -11.872 -19.878 1.00 91.00 199 THR A O 1
ATOM 1551 N N . LEU A 1 200 ? 0.505 -10.337 -19.452 1.00 89.81 200 LEU A N 1
ATOM 1552 C CA . LEU A 1 200 ? 0.068 -10.913 -18.170 1.00 89.81 200 LEU A CA 1
ATOM 1553 C C . LEU A 1 200 ? -0.356 -12.382 -18.295 1.00 89.81 200 LEU A C 1
ATOM 1555 O O . LEU A 1 200 ? -0.040 -13.201 -17.432 1.00 89.81 200 LEU A O 1
ATOM 1559 N N . LYS A 1 201 ? -1.020 -12.737 -19.400 1.00 88.88 201 LYS A N 1
ATOM 1560 C CA . LYS A 1 201 ? -1.413 -14.122 -19.692 1.00 88.88 201 LYS A CA 1
ATOM 1561 C C . LYS A 1 201 ? -0.198 -15.052 -19.793 1.00 88.88 201 LYS A C 1
ATOM 1563 O O . LYS A 1 201 ? -0.179 -16.099 -19.153 1.00 88.88 201 LYS A O 1
ATOM 1568 N N . ASN A 1 202 ? 0.829 -14.643 -20.538 1.00 89.75 202 ASN A N 1
ATOM 1569 C CA . ASN A 1 202 ? 2.007 -15.472 -20.804 1.00 89.75 202 ASN A CA 1
ATOM 1570 C C . ASN A 1 202 ? 2.807 -15.751 -19.528 1.00 89.75 202 ASN A C 1
ATOM 1572 O O . ASN A 1 202 ? 3.228 -16.883 -19.299 1.00 89.75 202 ASN A O 1
ATOM 1576 N N . VAL A 1 203 ? 3.014 -14.734 -18.685 1.00 90.88 203 VAL A N 1
ATOM 1577 C CA . VAL A 1 203 ? 3.738 -14.923 -17.417 1.00 90.88 203 VAL A CA 1
ATOM 1578 C C . VAL A 1 203 ? 2.929 -15.767 -16.429 1.00 90.88 203 VAL A C 1
ATOM 1580 O O . VAL A 1 203 ? 3.505 -16.608 -15.738 1.00 90.88 203 VAL A O 1
ATOM 1583 N N . ARG A 1 204 ? 1.594 -15.630 -16.420 1.00 90.56 204 ARG A N 1
ATOM 1584 C CA . ARG A 1 204 ? 0.698 -16.457 -15.596 1.00 90.56 204 ARG A CA 1
ATOM 1585 C C . ARG A 1 204 ? 0.778 -17.936 -15.983 1.00 90.56 204 ARG A C 1
ATOM 1587 O O . ARG A 1 204 ? 0.913 -18.785 -15.108 1.00 90.56 204 ARG A O 1
ATOM 1594 N N . GLU A 1 205 ? 0.751 -18.248 -17.279 1.00 91.00 205 GLU A N 1
ATOM 1595 C CA . GLU A 1 205 ? 0.879 -19.625 -17.793 1.00 91.00 205 GLU A CA 1
ATOM 1596 C C . GLU A 1 205 ? 2.226 -20.271 -17.439 1.00 91.00 205 GLU A C 1
ATOM 1598 O O . GLU A 1 205 ? 2.318 -21.491 -17.314 1.00 91.00 205 GLU A O 1
ATOM 1603 N N . LYS A 1 206 ? 3.261 -19.459 -17.210 1.00 89.62 206 LYS A N 1
ATOM 1604 C CA . LYS A 1 206 ? 4.594 -19.914 -16.802 1.00 89.62 206 LYS A CA 1
ATOM 1605 C C . LYS A 1 206 ? 4.813 -19.924 -15.283 1.00 89.62 206 LYS A C 1
ATOM 1607 O O . LYS A 1 206 ? 5.945 -20.068 -14.829 1.00 89.62 206 LYS A O 1
ATOM 1612 N N . GLY A 1 207 ? 3.751 -19.779 -14.489 1.00 91.25 207 GLY A N 1
ATOM 1613 C CA . GLY A 1 207 ? 3.808 -19.899 -13.029 1.00 91.25 207 GLY A CA 1
ATOM 1614 C C . GLY A 1 207 ? 4.289 -18.649 -12.284 1.00 91.25 207 GLY A C 1
ATOM 1615 O O . GLY A 1 207 ? 4.561 -18.728 -11.083 1.00 91.25 207 GLY A O 1
ATOM 1616 N N . VAL A 1 208 ? 4.375 -17.492 -12.951 1.00 93.12 208 VAL A N 1
ATOM 1617 C CA . VAL A 1 208 ? 4.634 -16.210 -12.277 1.00 93.12 208 VAL A CA 1
ATOM 1618 C C . VAL A 1 208 ? 3.373 -15.765 -11.548 1.00 93.12 208 VAL A C 1
ATOM 1620 O O . VAL A 1 208 ? 2.287 -15.724 -12.130 1.00 93.12 208 VAL A O 1
ATOM 1623 N N . ARG A 1 209 ? 3.529 -15.376 -10.282 1.00 95.25 209 ARG A N 1
ATOM 1624 C CA . ARG A 1 209 ? 2.479 -14.693 -9.519 1.00 95.25 209 ARG A CA 1
ATOM 1625 C C . ARG A 1 209 ? 2.798 -13.221 -9.322 1.00 95.25 209 ARG A C 1
ATOM 1627 O O . ARG A 1 209 ? 1.898 -12.399 -9.458 1.00 95.25 209 ARG A O 1
ATOM 1634 N N . TYR A 1 210 ? 4.052 -12.896 -9.019 1.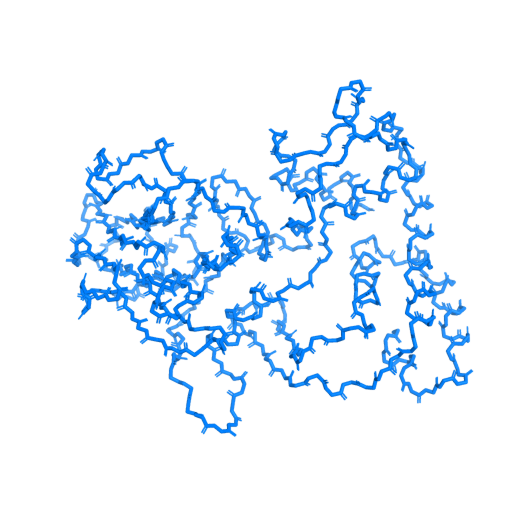00 95.31 210 TYR A N 1
ATOM 1635 C CA . TYR A 1 210 ? 4.447 -11.535 -8.685 1.00 95.31 210 TYR A CA 1
ATOM 1636 C C . TYR A 1 210 ? 5.448 -10.971 -9.686 1.00 95.31 210 TYR A C 1
ATOM 1638 O O . TYR A 1 210 ? 6.390 -11.657 -10.076 1.00 95.31 210 TYR A O 1
ATOM 1646 N N . ILE A 1 211 ? 5.268 -9.704 -10.056 1.00 94.25 211 ILE A N 1
ATOM 1647 C CA . ILE A 1 211 ? 6.232 -8.937 -10.853 1.00 94.25 211 ILE A CA 1
ATOM 1648 C C . ILE A 1 211 ? 6.671 -7.739 -10.022 1.00 94.25 211 ILE A C 1
ATOM 1650 O O . ILE A 1 211 ? 5.855 -6.877 -9.702 1.00 94.25 211 ILE A O 1
ATOM 1654 N N . VAL A 1 212 ? 7.946 -7.685 -9.654 1.00 93.81 212 VAL A N 1
ATOM 1655 C CA . VAL A 1 212 ? 8.521 -6.590 -8.868 1.00 93.81 212 VAL A CA 1
ATOM 1656 C C . VAL A 1 212 ? 9.174 -5.602 -9.821 1.00 93.81 212 VAL A C 1
ATOM 1658 O O . VAL A 1 212 ? 10.140 -5.952 -10.500 1.00 93.81 212 VAL A O 1
ATOM 1661 N N . MET A 1 213 ? 8.668 -4.371 -9.853 1.00 94.19 213 MET A N 1
ATOM 1662 C CA . MET A 1 213 ? 9.329 -3.282 -10.563 1.00 94.19 213 MET A CA 1
ATOM 1663 C C . MET A 1 213 ? 10.512 -2.791 -9.726 1.00 94.19 213 MET A C 1
ATOM 1665 O O . MET A 1 213 ? 10.348 -2.474 -8.546 1.00 94.19 213 MET A O 1
ATOM 1669 N N . SER A 1 214 ? 11.690 -2.715 -10.335 1.00 92.00 214 SER A N 1
ATOM 1670 C CA . SER A 1 214 ? 12.909 -2.209 -9.709 1.00 92.00 214 SER A CA 1
ATOM 1671 C C . SER A 1 214 ? 13.540 -1.154 -10.604 1.00 92.00 214 SER A C 1
ATOM 1673 O O . SER A 1 214 ? 13.690 -1.371 -11.802 1.00 92.00 214 SER A O 1
ATOM 1675 N N . VAL A 1 215 ? 13.932 -0.033 -10.008 1.00 93.31 215 VAL A N 1
ATOM 1676 C CA . VAL A 1 215 ? 14.710 1.026 -10.655 1.00 93.31 215 VAL A CA 1
ATOM 1677 C C . VAL A 1 215 ? 16.034 1.145 -9.921 1.00 93.31 215 VAL A C 1
ATOM 1679 O O . VAL A 1 215 ? 16.044 1.211 -8.688 1.00 93.31 215 VAL A O 1
ATOM 1682 N N . ASN A 1 216 ? 17.144 1.145 -10.647 1.00 92.25 216 ASN A N 1
ATOM 1683 C CA . ASN A 1 216 ? 18.477 1.118 -10.064 1.00 92.25 216 ASN A CA 1
ATOM 1684 C C . ASN A 1 216 ? 19.379 2.196 -10.665 1.00 92.25 216 ASN A C 1
ATOM 1686 O O . ASN A 1 216 ? 19.482 2.303 -11.872 1.00 92.25 216 ASN A O 1
ATOM 1690 N N . SER A 1 217 ? 20.102 2.931 -9.827 1.00 92.25 217 SER A N 1
ATOM 1691 C CA . SER A 1 217 ? 21.188 3.800 -10.269 1.00 92.25 217 SER A CA 1
ATOM 1692 C C . SER A 1 217 ? 22.466 2.985 -10.448 1.00 92.25 217 SER A C 1
ATOM 1694 O O . SER A 1 217 ? 23.182 2.695 -9.477 1.00 92.25 217 SER A O 1
ATOM 1696 N N . TYR A 1 218 ? 22.746 2.583 -11.688 1.00 89.50 218 TYR A N 1
ATOM 1697 C CA . TYR A 1 218 ? 23.939 1.815 -12.036 1.00 89.50 218 TYR A CA 1
ATOM 1698 C C . TYR A 1 218 ? 25.205 2.625 -11.758 1.00 89.50 218 TYR A C 1
ATOM 1700 O O . TYR A 1 218 ? 26.112 2.158 -11.061 1.00 89.50 218 TYR A O 1
ATOM 1708 N N . SER A 1 219 ? 25.215 3.892 -12.179 1.00 92.06 219 SER A N 1
ATOM 1709 C CA . SER A 1 219 ? 26.325 4.830 -11.973 1.00 92.06 219 SER A CA 1
ATOM 1710 C C . SER A 1 219 ? 26.441 5.388 -10.544 1.00 92.06 219 SER A C 1
ATOM 1712 O O . SER A 1 219 ? 27.324 6.198 -10.270 1.00 92.06 219 SER A O 1
ATOM 1714 N N . GLN A 1 220 ? 25.633 4.888 -9.600 1.00 91.62 220 GLN A N 1
ATOM 1715 C CA . GLN A 1 220 ? 25.746 5.105 -8.152 1.00 91.62 220 GLN A CA 1
ATOM 1716 C C . GLN A 1 220 ? 25.361 6.494 -7.617 1.00 91.62 220 GLN A C 1
ATOM 1718 O O . GLN A 1 220 ? 25.556 6.732 -6.416 1.00 91.62 220 GLN A O 1
ATOM 1723 N N . GLN A 1 221 ? 24.772 7.374 -8.423 1.00 93.19 221 GLN A N 1
ATOM 1724 C CA . GLN A 1 221 ? 24.189 8.632 -7.948 1.00 93.19 221 GLN A CA 1
ATOM 1725 C C . GLN A 1 221 ? 22.868 8.365 -7.209 1.00 93.19 221 GLN A C 1
ATOM 1727 O O . GLN A 1 221 ? 22.076 7.529 -7.654 1.00 93.19 221 GLN A O 1
ATOM 1732 N N . PRO A 1 222 ? 22.599 9.029 -6.076 1.00 93.62 222 PRO A N 1
ATOM 1733 C CA . PRO A 1 222 ? 21.289 8.960 -5.448 1.00 93.62 222 PRO A CA 1
ATOM 1734 C C . PRO A 1 222 ? 20.248 9.717 -6.288 1.00 93.62 222 PRO A C 1
ATOM 1736 O O . PRO A 1 222 ? 20.562 10.716 -6.929 1.00 93.62 222 PRO A O 1
ATOM 1739 N N . PHE A 1 223 ? 18.990 9.271 -6.260 1.00 94.12 223 PHE A N 1
ATOM 1740 C CA . PHE A 1 223 ? 17.935 9.864 -7.094 1.00 94.12 223 PHE A CA 1
ATOM 1741 C C . PHE A 1 223 ? 17.664 11.343 -6.783 1.00 94.12 223 PHE A C 1
ATOM 1743 O O . PHE A 1 223 ? 17.286 12.092 -7.675 1.00 94.12 223 PHE A O 1
ATOM 1750 N N . VAL A 1 224 ? 17.898 11.779 -5.540 1.00 94.00 224 VAL A N 1
ATOM 1751 C CA . VAL A 1 224 ? 17.768 13.189 -5.125 1.00 94.00 224 VAL A CA 1
ATOM 1752 C C . VAL A 1 224 ? 18.701 14.146 -5.883 1.00 94.00 224 VAL A C 1
ATOM 1754 O O . VAL A 1 224 ? 18.396 15.333 -5.969 1.00 94.00 224 VAL A O 1
ATOM 1757 N N . ASP A 1 225 ? 19.803 13.645 -6.450 1.00 95.06 225 ASP A N 1
ATOM 1758 C CA . ASP A 1 225 ? 20.770 14.456 -7.202 1.00 95.06 225 ASP A CA 1
ATOM 1759 C C . ASP A 1 225 ? 20.381 14.614 -8.685 1.00 95.06 225 ASP A C 1
ATOM 1761 O O . ASP A 1 225 ? 21.037 15.351 -9.427 1.00 95.06 225 ASP A O 1
ATOM 1765 N N . LEU A 1 226 ? 19.328 13.925 -9.138 1.00 95.62 226 LEU A N 1
ATOM 1766 C CA . LEU A 1 226 ? 18.867 13.976 -10.522 1.00 95.62 226 LEU A CA 1
ATOM 1767 C C . LEU A 1 226 ? 17.811 15.072 -10.699 1.00 95.62 226 LEU A C 1
ATOM 1769 O O . LEU A 1 226 ? 16.899 15.183 -9.877 1.00 95.62 226 LEU A O 1
ATOM 1773 N N . PRO A 1 227 ? 17.881 15.869 -11.780 1.00 95.25 227 PRO A N 1
ATOM 1774 C CA . PRO A 1 227 ? 16.900 16.922 -12.032 1.00 95.25 227 PRO A CA 1
ATOM 1775 C C . PRO A 1 227 ? 15.510 16.348 -12.318 1.00 95.25 227 PRO A C 1
ATOM 1777 O O . PRO A 1 227 ? 14.504 16.912 -11.893 1.00 95.25 227 PRO A O 1
ATOM 1780 N N . GLU A 1 228 ? 15.460 15.214 -13.020 1.00 95.44 228 GLU A N 1
ATOM 1781 C CA . GLU A 1 228 ? 14.245 14.470 -13.322 1.00 95.44 228 GLU A CA 1
ATOM 1782 C C . GLU A 1 228 ? 14.546 12.978 -13.218 1.00 95.44 228 GLU A C 1
ATOM 1784 O O . GLU A 1 228 ? 15.482 12.486 -13.847 1.00 95.44 228 GLU A O 1
ATOM 1789 N N . CYS A 1 229 ? 13.751 12.259 -12.429 1.00 96.12 229 CYS A N 1
ATOM 1790 C CA . CYS A 1 229 ? 13.753 10.804 -12.389 1.00 96.12 229 CYS A CA 1
ATOM 1791 C C . CYS A 1 229 ? 12.389 10.325 -11.891 1.00 96.12 229 CYS A C 1
ATOM 1793 O O . CYS A 1 229 ? 11.964 10.680 -10.790 1.00 96.12 229 CYS A O 1
ATOM 1795 N N . PHE A 1 230 ? 11.663 9.564 -12.701 1.00 95.56 230 PHE A N 1
ATOM 1796 C CA . PHE A 1 230 ? 10.367 9.014 -12.315 1.00 95.56 230 PHE A CA 1
ATOM 1797 C C . PHE A 1 230 ? 10.091 7.706 -13.039 1.00 95.56 230 PHE A C 1
ATOM 1799 O O . PHE A 1 230 ? 10.593 7.450 -14.132 1.00 95.56 230 PHE A O 1
ATOM 1806 N N . ALA A 1 231 ? 9.256 6.875 -12.430 1.00 95.44 231 ALA A N 1
ATOM 1807 C CA . ALA A 1 231 ? 8.925 5.573 -12.978 1.00 95.44 231 ALA A CA 1
ATOM 1808 C C . ALA A 1 231 ? 7.463 5.223 -12.699 1.00 95.44 231 ALA A C 1
ATOM 1810 O O . ALA A 1 231 ? 6.873 5.688 -11.722 1.00 95.44 231 ALA A O 1
ATOM 1811 N N . GLY A 1 232 ? 6.854 4.411 -13.552 1.00 94.25 232 GLY A N 1
ATOM 1812 C CA . GLY A 1 232 ? 5.455 4.034 -13.395 1.00 94.25 232 GLY A CA 1
ATOM 1813 C C . GLY A 1 232 ? 5.039 2.884 -14.291 1.00 94.25 232 GLY A C 1
ATOM 1814 O O . GLY A 1 232 ? 5.872 2.159 -14.838 1.00 94.25 232 GLY A O 1
ATOM 1815 N N . TRP A 1 233 ? 3.726 2.717 -14.433 1.00 93.19 233 TRP A N 1
ATOM 1816 C CA . TRP A 1 233 ? 3.145 1.695 -15.294 1.00 93.19 233 TRP A CA 1
ATOM 1817 C C . TRP A 1 233 ? 1.943 2.213 -16.077 1.00 93.19 233 TRP A C 1
ATOM 1819 O O . TRP A 1 233 ? 1.245 3.15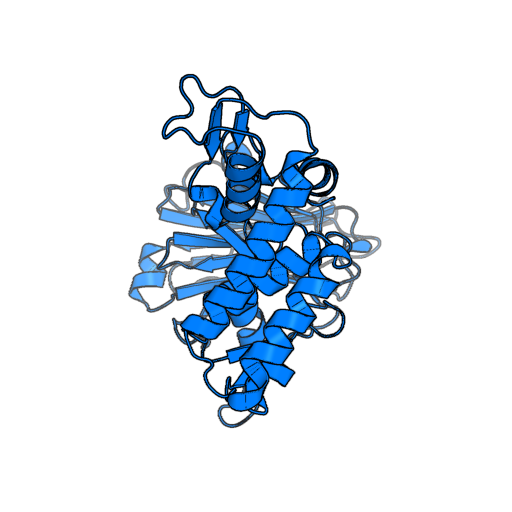0 -15.673 1.00 93.19 233 TRP A O 1
ATOM 1829 N N . MET A 1 234 ? 1.690 1.555 -17.199 1.00 90.06 234 MET A N 1
ATOM 1830 C CA . MET A 1 234 ? 0.532 1.761 -18.058 1.00 90.06 234 MET A CA 1
ATOM 1831 C C . MET A 1 234 ? -0.019 0.407 -18.517 1.00 90.06 234 MET A C 1
ATOM 1833 O O . MET A 1 234 ? 0.727 -0.569 -18.636 1.00 90.06 234 MET A O 1
ATOM 1837 N N . ALA A 1 235 ? -1.325 0.340 -18.769 1.00 86.94 235 ALA A N 1
ATOM 1838 C CA . ALA A 1 235 ? -1.918 -0.786 -19.487 1.00 86.94 235 ALA A CA 1
ATOM 1839 C C . ALA A 1 235 ? -1.906 -0.517 -20.988 1.00 86.94 235 ALA A C 1
ATOM 1841 O O . ALA A 1 235 ? -2.102 0.613 -21.438 1.00 86.94 235 ALA A O 1
ATOM 1842 N N . ARG A 1 236 ? -1.715 -1.582 -21.760 1.00 81.75 236 ARG A N 1
ATOM 1843 C CA . ARG A 1 236 ? -1.753 -1.580 -23.219 1.00 81.75 236 ARG A CA 1
ATOM 1844 C C . ARG A 1 236 ? -2.658 -2.714 -23.685 1.00 81.75 236 ARG A C 1
ATOM 1846 O O . ARG A 1 236 ? -2.712 -3.780 -23.066 1.00 81.75 236 ARG A O 1
ATOM 1853 N N . THR A 1 237 ? -3.366 -2.494 -24.791 1.00 78.38 237 THR A N 1
ATOM 1854 C CA . THR A 1 237 ? -4.172 -3.551 -25.413 1.00 78.38 237 THR A CA 1
ATOM 1855 C C . THR A 1 237 ? -3.251 -4.610 -26.013 1.00 78.38 237 THR A C 1
ATOM 1857 O O . THR A 1 237 ? -3.398 -5.783 -25.701 1.00 78.38 237 THR A O 1
ATOM 1860 N N . HIS A 1 238 ? -2.238 -4.196 -26.781 1.00 73.62 238 HIS A N 1
ATOM 1861 C CA . HIS A 1 238 ? -1.168 -5.054 -27.306 1.00 73.62 238 HIS A CA 1
ATOM 1862 C C . HIS A 1 238 ? 0.174 -4.292 -27.249 1.00 73.62 238 HIS A C 1
ATOM 1864 O O . HIS A 1 238 ? 0.153 -3.066 -27.142 1.00 73.62 238 HIS A O 1
ATOM 1870 N N . PRO A 1 239 ? 1.349 -4.951 -27.328 1.00 68.44 239 PRO A N 1
ATOM 1871 C CA . PRO A 1 239 ? 2.642 -4.270 -27.150 1.00 68.44 239 PRO A CA 1
ATOM 1872 C C . PRO A 1 239 ? 2.848 -3.075 -28.103 1.00 68.44 239 PRO A C 1
ATOM 1874 O O . PRO A 1 239 ? 3.309 -2.005 -27.703 1.00 68.44 239 PRO A O 1
ATOM 1877 N N . GLU A 1 240 ? 2.409 -3.219 -29.354 1.00 70.12 240 GLU A N 1
ATOM 1878 C CA . GLU A 1 240 ? 2.550 -2.205 -30.410 1.00 70.12 240 GLU A CA 1
ATOM 1879 C C . GLU A 1 240 ? 1.368 -1.217 -30.493 1.00 70.12 240 GLU A C 1
ATOM 1881 O O . GLU A 1 240 ? 1.303 -0.404 -31.411 1.00 70.12 240 GLU A O 1
ATOM 1886 N N . SER A 1 241 ? 0.396 -1.259 -29.570 1.00 63.81 241 SER A N 1
ATOM 1887 C CA . SER A 1 241 ? -0.787 -0.390 -29.663 1.00 63.81 241 SER A CA 1
ATOM 1888 C C . SER A 1 241 ? -0.471 1.047 -29.238 1.00 63.81 241 SER A C 1
ATOM 1890 O O . SER A 1 241 ? -0.205 1.255 -28.061 1.00 63.81 241 SER A O 1
ATOM 1892 N N . GLY A 1 242 ? -0.573 2.030 -30.136 1.00 61.41 242 GLY A N 1
ATOM 1893 C CA . GLY A 1 242 ? -0.392 3.458 -29.817 1.00 61.41 242 GLY A CA 1
ATOM 1894 C C . GLY A 1 242 ? 1.074 3.909 -29.730 1.00 61.41 242 GLY A C 1
ATOM 1895 O O . GLY A 1 242 ? 1.989 3.156 -30.049 1.00 61.41 242 GLY A O 1
ATOM 1896 N N . GLU A 1 243 ? 1.304 5.145 -29.277 1.00 70.12 243 GLU A N 1
ATOM 1897 C CA . GLU A 1 243 ? 2.649 5.737 -29.135 1.00 70.12 243 GLU A CA 1
ATOM 1898 C C . GLU A 1 243 ? 3.508 4.997 -28.102 1.00 70.12 243 GLU A C 1
ATOM 1900 O O . GLU A 1 243 ? 2.967 4.410 -27.163 1.00 70.12 243 GLU A O 1
ATOM 1905 N N . ILE A 1 244 ? 4.841 5.058 -28.219 1.00 72.75 244 ILE A N 1
ATOM 1906 C CA . ILE A 1 244 ? 5.777 4.408 -27.272 1.00 72.75 244 ILE A CA 1
ATOM 1907 C C . ILE A 1 244 ? 5.469 4.825 -25.822 1.00 72.75 244 ILE A C 1
ATOM 1909 O O . ILE A 1 244 ? 5.358 3.974 -24.936 1.00 72.75 244 ILE A O 1
ATOM 1913 N N . TYR A 1 245 ? 5.242 6.120 -25.605 1.00 73.56 245 TYR A N 1
ATOM 1914 C CA . TYR A 1 245 ? 4.714 6.665 -24.361 1.00 73.56 245 TYR A CA 1
ATOM 1915 C C . TYR A 1 245 ? 3.393 7.372 -24.644 1.00 73.56 245 TYR A C 1
ATOM 1917 O O . TYR A 1 245 ? 3.355 8.366 -25.366 1.00 73.56 245 TYR A O 1
ATOM 1925 N N . GLU A 1 246 ? 2.306 6.870 -24.063 1.00 77.38 246 GLU A N 1
ATOM 1926 C CA . GLU A 1 246 ? 0.987 7.483 -24.190 1.00 77.38 246 GLU A CA 1
ATOM 1927 C C . GLU A 1 246 ? 0.521 7.992 -22.818 1.00 77.38 246 GLU A C 1
ATOM 1929 O O . GLU A 1 246 ? -0.022 7.208 -22.034 1.00 77.38 246 GLU A O 1
ATOM 1934 N N . PRO A 1 247 ? 0.684 9.298 -22.510 1.00 77.31 247 PRO A N 1
ATOM 1935 C CA . PRO A 1 247 ? 0.388 9.859 -21.189 1.00 77.31 247 PRO A CA 1
ATOM 1936 C C . PRO A 1 247 ? -1.019 9.535 -20.671 1.00 77.31 247 PRO A C 1
ATOM 1938 O O . PRO A 1 247 ? -1.213 9.361 -19.475 1.00 77.31 247 PRO A O 1
ATOM 1941 N N . LYS A 1 248 ? -2.003 9.409 -21.572 1.00 79.31 248 LYS A N 1
ATOM 1942 C CA . LYS A 1 248 ? -3.398 9.080 -21.230 1.00 79.31 248 LYS A CA 1
ATOM 1943 C C . LYS A 1 248 ? -3.587 7.661 -20.685 1.00 79.31 248 LYS A C 1
ATOM 1945 O O . LYS A 1 248 ? -4.596 7.400 -20.043 1.00 79.31 248 LYS A O 1
ATOM 1950 N N . THR A 1 249 ? -2.650 6.758 -20.961 1.00 78.00 249 THR A N 1
ATOM 1951 C CA . THR A 1 249 ? -2.676 5.363 -20.488 1.00 78.00 249 THR A CA 1
ATOM 1952 C C . THR A 1 249 ? -1.848 5.145 -19.224 1.00 78.00 249 THR A C 1
ATOM 1954 O O . THR A 1 249 ? -1.886 4.056 -18.647 1.00 78.00 249 THR A O 1
ATOM 1957 N N . VAL A 1 250 ? -1.119 6.172 -18.768 1.00 82.50 250 VAL A N 1
ATOM 1958 C CA . VAL A 1 250 ? -0.382 6.131 -17.503 1.00 82.50 250 VAL A CA 1
ATOM 1959 C C . VAL A 1 250 ? -1.382 6.003 -16.367 1.00 82.50 250 VAL A C 1
ATOM 1961 O O . VAL A 1 250 ? -2.232 6.870 -16.172 1.00 82.50 250 VAL A O 1
ATOM 1964 N N . HIS A 1 251 ? -1.273 4.913 -15.614 1.00 84.94 251 HIS A N 1
ATOM 1965 C CA . HIS A 1 251 ? -2.172 4.674 -14.495 1.00 84.94 251 HIS A CA 1
ATOM 1966 C C . HIS A 1 251 ? -1.688 5.385 -13.230 1.00 84.94 251 HIS A C 1
ATOM 1968 O O . HIS A 1 251 ? -2.478 5.999 -12.516 1.00 84.94 251 HIS A O 1
ATOM 1974 N N . ASP A 1 252 ? -0.391 5.285 -12.939 1.00 87.31 252 ASP A N 1
ATOM 1975 C CA . ASP A 1 252 ? 0.267 6.077 -11.905 1.00 87.31 252 ASP A CA 1
ATOM 1976 C C . ASP A 1 252 ? 1.780 6.145 -12.152 1.00 87.31 252 ASP A C 1
ATOM 1978 O O . ASP A 1 252 ? 2.335 5.386 -12.959 1.00 87.31 252 ASP A O 1
ATOM 1982 N N . ARG A 1 253 ? 2.449 7.050 -11.437 1.00 89.69 253 ARG A N 1
ATOM 1983 C CA . ARG A 1 253 ? 3.910 7.168 -11.427 1.00 89.69 253 ARG A CA 1
ATOM 1984 C C . ARG A 1 253 ? 4.396 7.623 -10.057 1.00 89.69 253 ARG A C 1
ATOM 1986 O O . ARG A 1 253 ? 3.690 8.335 -9.344 1.00 89.69 253 ARG A O 1
ATOM 1993 N N . VAL A 1 254 ? 5.631 7.266 -9.740 1.00 89.44 254 VAL A N 1
ATOM 1994 C CA . VAL A 1 254 ? 6.372 7.782 -8.592 1.00 89.44 254 VAL A CA 1
ATOM 1995 C C . VAL A 1 254 ? 7.520 8.659 -9.077 1.00 89.44 254 VAL A C 1
ATOM 1997 O O . VAL A 1 254 ? 8.286 8.258 -9.955 1.00 89.44 254 VAL A O 1
ATOM 2000 N N . ASP A 1 255 ? 7.639 9.849 -8.499 1.00 90.75 255 ASP A N 1
ATOM 2001 C CA . ASP A 1 255 ? 8.801 10.709 -8.680 1.00 90.75 255 ASP A CA 1
ATOM 2002 C C . ASP A 1 255 ? 9.901 10.226 -7.722 1.00 90.75 255 ASP A C 1
ATOM 2004 O O . ASP A 1 255 ? 9.737 10.215 -6.496 1.00 90.75 255 ASP A O 1
ATOM 2008 N N . LEU A 1 256 ? 11.034 9.811 -8.281 1.00 91.50 256 LEU A N 1
ATOM 2009 C CA . LEU A 1 256 ? 12.167 9.273 -7.541 1.00 91.50 256 LEU A CA 1
ATOM 2010 C C . LEU A 1 256 ? 13.043 10.432 -7.066 1.00 91.50 256 LEU A C 1
ATOM 2012 O O . LEU A 1 256 ? 13.913 10.906 -7.782 1.00 91.50 256 LEU A O 1
ATOM 2016 N N . THR A 1 257 ? 12.791 10.906 -5.847 1.00 89.19 257 THR A N 1
ATOM 2017 C CA . THR A 1 257 ? 13.469 12.092 -5.281 1.00 89.19 257 THR A CA 1
ATOM 2018 C C . THR A 1 257 ? 14.164 11.820 -3.947 1.00 89.19 257 THR A C 1
ATOM 2020 O O . THR A 1 257 ? 14.661 12.733 -3.289 1.00 89.19 257 THR A O 1
ATOM 2023 N N . ALA A 1 258 ? 14.191 10.560 -3.511 1.00 87.00 258 ALA A N 1
ATOM 2024 C CA . ALA A 1 258 ? 14.785 10.166 -2.241 1.00 87.00 258 ALA A CA 1
ATOM 2025 C C . ALA A 1 258 ? 16.314 10.004 -2.335 1.00 87.00 258 ALA A C 1
ATOM 2027 O O . ALA A 1 258 ? 16.847 9.580 -3.360 1.00 87.00 258 ALA A O 1
ATOM 2028 N N . ASP A 1 259 ? 17.012 10.245 -1.216 1.00 90.31 259 ASP A N 1
ATOM 2029 C CA . ASP A 1 259 ? 18.444 9.946 -1.013 1.00 90.31 259 ASP A CA 1
ATOM 2030 C C . ASP A 1 259 ? 18.689 8.421 -0.932 1.00 90.31 259 ASP A C 1
ATOM 2032 O O . ASP A 1 259 ? 18.937 7.822 0.126 1.00 90.31 259 ASP A O 1
ATOM 2036 N N . THR A 1 260 ? 18.488 7.771 -2.075 1.00 90.00 260 THR A N 1
ATOM 2037 C CA . THR A 1 260 ? 18.516 6.324 -2.302 1.00 90.00 260 THR A CA 1
ATOM 2038 C C . THR A 1 260 ? 18.961 6.042 -3.734 1.00 90.00 260 THR A C 1
ATOM 2040 O O . THR A 1 260 ? 18.861 6.917 -4.587 1.00 90.00 260 THR A O 1
ATOM 2043 N N . LYS A 1 261 ? 19.459 4.830 -3.991 1.00 90.12 261 LYS A N 1
ATOM 2044 C CA . LYS A 1 261 ? 20.003 4.414 -5.298 1.00 90.12 261 LYS A CA 1
ATOM 2045 C C . LYS A 1 261 ? 19.199 3.300 -5.957 1.00 90.12 261 LYS A C 1
ATOM 2047 O O . LYS A 1 261 ? 19.419 2.984 -7.115 1.00 90.12 261 LYS A O 1
ATOM 2052 N N . VAL A 1 262 ? 18.297 2.677 -5.207 1.00 89.69 262 VAL A N 1
ATOM 2053 C CA . VAL A 1 262 ? 17.388 1.646 -5.701 1.00 89.69 262 VAL A CA 1
ATOM 2054 C C . VAL A 1 262 ? 15.987 2.018 -5.264 1.00 89.69 262 VAL A C 1
ATOM 2056 O O . VAL A 1 262 ? 15.794 2.412 -4.113 1.00 89.69 262 VAL A O 1
ATOM 2059 N N . ALA A 1 263 ? 15.016 1.877 -6.153 1.00 90.25 263 ALA A N 1
ATOM 2060 C CA . ALA A 1 263 ? 13.608 2.050 -5.851 1.00 90.25 263 ALA A CA 1
ATOM 2061 C C . ALA A 1 263 ? 12.823 0.803 -6.256 1.00 90.25 263 ALA A C 1
ATOM 2063 O O . ALA A 1 263 ? 13.058 0.219 -7.309 1.00 90.25 263 ALA A O 1
ATOM 2064 N N . ILE A 1 264 ? 11.864 0.418 -5.421 1.00 91.31 264 ILE A N 1
ATOM 2065 C CA . ILE A 1 264 ? 10.843 -0.587 -5.716 1.00 91.31 264 ILE A CA 1
ATOM 2066 C C . ILE A 1 264 ? 9.498 0.131 -5.607 1.00 91.31 264 ILE A C 1
ATOM 2068 O O . ILE A 1 264 ? 8.937 0.230 -4.507 1.00 91.31 264 ILE A O 1
ATOM 2072 N N . PRO A 1 265 ? 9.011 0.712 -6.720 1.00 91.88 265 PRO A N 1
ATOM 2073 C CA . PRO A 1 265 ? 7.767 1.473 -6.726 1.00 91.88 265 PRO A CA 1
ATOM 2074 C C . PRO A 1 265 ? 6.554 0.611 -6.383 1.00 91.88 265 PRO A C 1
ATOM 2076 O O . PRO A 1 265 ? 5.697 1.014 -5.595 1.00 91.88 265 PRO A O 1
ATOM 2079 N N . LEU A 1 266 ? 6.487 -0.592 -6.953 1.00 94.31 266 LEU A N 1
ATOM 2080 C CA . LEU A 1 266 ? 5.296 -1.430 -6.917 1.00 94.31 266 LEU A CA 1
ATOM 2081 C C . LEU A 1 266 ? 5.607 -2.909 -7.142 1.00 94.31 266 LEU A C 1
ATOM 2083 O O . LEU A 1 266 ? 6.668 -3.280 -7.653 1.00 94.31 266 LEU A O 1
ATOM 2087 N N . VAL A 1 267 ? 4.622 -3.737 -6.805 1.00 95.38 267 VAL A N 1
ATOM 2088 C CA . VAL A 1 267 ? 4.573 -5.162 -7.134 1.00 95.38 267 VAL A CA 1
ATOM 2089 C C . VAL A 1 267 ? 3.231 -5.467 -7.784 1.00 95.38 267 VAL A C 1
ATOM 2091 O O . VAL A 1 267 ? 2.190 -5.054 -7.285 1.00 95.38 267 VAL A O 1
ATOM 2094 N N . ILE A 1 268 ? 3.237 -6.214 -8.877 1.00 95.50 268 ILE A N 1
ATOM 2095 C CA . ILE A 1 268 ? 2.025 -6.692 -9.543 1.00 95.50 268 ILE A CA 1
ATOM 2096 C C . ILE A 1 268 ? 1.711 -8.088 -9.022 1.00 95.50 268 ILE A C 1
ATOM 2098 O O . ILE A 1 268 ? 2.547 -8.974 -9.174 1.00 95.50 268 ILE A O 1
ATOM 2102 N N . ASP A 1 269 ? 0.528 -8.301 -8.446 1.00 95.44 269 ASP A N 1
ATOM 2103 C CA . ASP A 1 269 ? -0.039 -9.642 -8.274 1.00 95.44 269 ASP A CA 1
ATOM 2104 C C . ASP A 1 269 ? -0.855 -9.976 -9.526 1.00 95.44 269 ASP A C 1
ATOM 2106 O O . ASP A 1 269 ? -1.953 -9.459 -9.752 1.00 95.44 269 ASP A O 1
ATOM 2110 N N . VAL A 1 270 ? -0.277 -10.829 -10.367 1.00 93.56 270 VAL A N 1
ATOM 2111 C CA . VAL A 1 270 ? -0.848 -11.250 -11.646 1.00 93.56 270 VAL A CA 1
ATOM 2112 C C . VAL A 1 270 ? -2.056 -12.158 -11.437 1.00 93.56 270 VAL A C 1
ATOM 2114 O O . VAL A 1 270 ? -2.924 -12.210 -12.303 1.00 93.56 270 VAL A O 1
ATOM 2117 N N . VAL A 1 271 ? -2.135 -12.894 -10.329 1.00 92.50 271 VAL A N 1
ATOM 2118 C CA . VAL A 1 271 ? -3.246 -13.822 -10.069 1.00 92.50 271 VAL A CA 1
ATOM 2119 C C . VAL A 1 271 ? -4.460 -13.050 -9.571 1.00 92.50 271 VAL A C 1
ATOM 2121 O O . VAL A 1 271 ? -5.546 -13.202 -10.129 1.00 92.50 271 VAL A O 1
ATOM 2124 N N . ASP A 1 272 ? -4.255 -12.164 -8.598 1.00 93.00 272 ASP A N 1
ATOM 2125 C CA . ASP A 1 272 ? -5.334 -11.366 -8.007 1.00 93.00 272 ASP A CA 1
ATOM 2126 C C . ASP A 1 272 ? -5.667 -10.108 -8.835 1.00 93.00 272 ASP A C 1
ATOM 2128 O O . ASP A 1 272 ? -6.605 -9.383 -8.509 1.00 93.00 272 ASP A O 1
ATOM 2132 N N . ASN A 1 273 ? -4.923 -9.867 -9.921 1.00 92.69 273 ASN A N 1
ATOM 2133 C CA . ASN A 1 273 ? -4.992 -8.697 -10.801 1.00 92.69 273 ASN A CA 1
ATOM 2134 C C . ASN A 1 273 ? -4.905 -7.368 -10.038 1.00 92.69 273 ASN A C 1
ATOM 2136 O O . ASN A 1 273 ? -5.758 -6.487 -10.181 1.00 92.69 273 ASN A O 1
ATOM 2140 N N . ARG A 1 274 ? -3.870 -7.225 -9.207 1.00 94.50 274 ARG A N 1
ATOM 2141 C CA . ARG A 1 274 ? -3.682 -6.059 -8.333 1.00 94.50 274 ARG A CA 1
ATOM 2142 C C . ARG A 1 274 ? -2.289 -5.463 -8.461 1.00 94.50 274 ARG A C 1
ATOM 2144 O O . ARG A 1 274 ? -1.311 -6.177 -8.664 1.00 94.50 274 ARG A O 1
ATOM 2151 N N . VAL A 1 275 ? -2.194 -4.155 -8.257 1.00 95.06 275 VAL A N 1
ATOM 2152 C CA . VAL A 1 275 ? -0.939 -3.446 -7.998 1.00 95.06 275 VAL A CA 1
ATOM 2153 C C . VAL A 1 275 ? -0.825 -3.222 -6.500 1.00 95.06 275 VAL A C 1
ATOM 2155 O O . VAL A 1 275 ? -1.654 -2.537 -5.909 1.00 95.06 275 VAL A O 1
ATOM 2158 N N . VAL A 1 276 ? 0.207 -3.770 -5.877 1.00 94.88 276 VAL A N 1
ATOM 2159 C CA . VAL A 1 276 ? 0.591 -3.440 -4.508 1.00 94.88 276 VAL A CA 1
ATOM 2160 C C . VAL A 1 276 ? 1.540 -2.250 -4.564 1.00 94.88 276 VAL A C 1
ATOM 2162 O O . VAL A 1 276 ? 2.649 -2.350 -5.090 1.00 94.88 276 VAL A O 1
ATOM 2165 N N . TRP A 1 277 ? 1.103 -1.119 -4.020 1.00 93.12 277 TRP A N 1
ATOM 2166 C CA . TRP A 1 277 ? 1.915 0.089 -3.936 1.00 93.12 277 TRP A CA 1
ATOM 2167 C C . TRP A 1 277 ? 3.005 -0.077 -2.872 1.00 93.12 277 TRP A C 1
ATOM 2169 O O . TRP A 1 277 ? 2.703 -0.263 -1.690 1.00 93.12 277 TRP A O 1
ATOM 2179 N N . CYS A 1 278 ? 4.275 -0.024 -3.270 1.00 89.00 278 CYS A N 1
ATOM 2180 C CA . CYS A 1 278 ? 5.408 -0.270 -2.375 1.00 89.00 278 CYS A CA 1
ATOM 2181 C C . CYS A 1 278 ? 6.127 1.019 -1.970 1.00 89.00 278 CYS A C 1
ATOM 2183 O O . CYS A 1 278 ? 6.442 1.171 -0.789 1.00 89.00 278 CYS A O 1
ATOM 2185 N N . ASP A 1 279 ? 6.373 1.920 -2.928 1.00 86.62 279 ASP A N 1
ATOM 2186 C CA . ASP A 1 279 ? 7.076 3.202 -2.756 1.00 86.62 279 ASP A CA 1
ATOM 2187 C C . ASP A 1 279 ? 8.304 3.093 -1.834 1.00 86.62 279 ASP A C 1
ATOM 2189 O O . ASP A 1 279 ? 8.402 3.744 -0.788 1.00 86.62 279 ASP A O 1
ATOM 2193 N N . MET A 1 280 ? 9.209 2.164 -2.144 1.00 83.56 280 MET A N 1
ATOM 2194 C CA . MET A 1 280 ? 10.347 1.847 -1.284 1.00 83.56 280 MET A CA 1
ATOM 2195 C C . MET A 1 280 ? 11.668 2.258 -1.927 1.00 83.56 280 MET A C 1
ATOM 2197 O O . MET A 1 280 ? 12.001 1.766 -2.996 1.00 83.56 280 MET A O 1
ATOM 2201 N N . GLY A 1 281 ? 12.464 3.073 -1.230 1.00 82.25 281 GLY A N 1
ATOM 2202 C CA . GLY A 1 281 ? 13.843 3.392 -1.612 1.00 82.25 281 GLY A CA 1
ATOM 2203 C C . GLY A 1 281 ? 14.884 2.663 -0.750 1.00 82.25 281 GLY A C 1
ATOM 2204 O O . GLY A 1 281 ? 14.723 2.550 0.470 1.00 82.25 281 GLY A O 1
ATOM 2205 N N . LEU A 1 282 ? 15.976 2.198 -1.362 1.00 80.62 282 LEU A N 1
ATOM 2206 C CA . LEU A 1 282 ? 17.119 1.547 -0.712 1.00 80.62 282 LEU A CA 1
ATOM 2207 C C . LEU A 1 282 ? 18.422 2.295 -1.043 1.00 80.62 282 LEU A C 1
ATOM 2209 O O . LEU A 1 282 ? 18.653 2.725 -2.172 1.00 80.62 282 LEU A O 1
ATOM 2213 N N . ARG A 1 283 ? 19.314 2.430 -0.056 1.00 78.06 283 ARG A N 1
ATOM 2214 C CA . ARG A 1 283 ? 20.624 3.091 -0.233 1.00 78.06 283 ARG A CA 1
ATOM 2215 C C . ARG A 1 283 ? 21.680 2.223 -0.922 1.00 78.06 283 ARG A C 1
ATOM 2217 O O . ARG A 1 283 ? 22.682 2.749 -1.389 1.00 78.06 283 ARG A O 1
ATOM 2224 N N . SER A 1 284 ? 21.473 0.913 -0.948 1.00 68.94 284 SER A N 1
ATOM 2225 C CA . SER A 1 284 ? 22.385 -0.069 -1.531 1.00 68.94 284 SER A CA 1
ATOM 2226 C C . SER A 1 284 ? 21.587 -1.200 -2.167 1.00 68.94 284 SER A C 1
ATOM 2228 O O . SER A 1 284 ? 20.462 -1.468 -1.728 1.00 68.94 284 SER A O 1
ATOM 2230 N N . HIS A 1 285 ? 22.188 -1.884 -3.142 1.00 60.03 285 HIS A N 1
ATOM 2231 C CA . HIS A 1 285 ? 21.598 -3.054 -3.786 1.00 60.03 285 HIS A CA 1
ATOM 2232 C C . HIS A 1 285 ? 21.145 -4.088 -2.755 1.00 60.03 285 HIS A C 1
ATOM 2234 O O . HIS A 1 285 ? 21.920 -4.463 -1.868 1.00 60.03 285 HIS A O 1
ATOM 2240 N N . PRO A 1 286 ? 19.893 -4.556 -2.838 1.00 59.28 286 PRO A N 1
ATOM 2241 C CA . PRO A 1 286 ? 19.466 -5.682 -2.038 1.00 59.28 286 PRO A CA 1
ATOM 2242 C C . PRO A 1 286 ? 20.087 -6.968 -2.598 1.00 59.28 286 PRO A C 1
ATOM 2244 O O . PRO A 1 286 ? 20.116 -7.187 -3.807 1.00 59.28 286 PRO A O 1
ATOM 2247 N N . ASN A 1 287 ? 20.546 -7.860 -1.721 1.00 54.53 287 ASN A N 1
ATOM 2248 C CA . ASN A 1 287 ? 20.932 -9.205 -2.139 1.00 54.53 287 ASN A CA 1
ATOM 2249 C C . ASN A 1 287 ? 19.662 -9.993 -2.511 1.00 54.53 287 ASN A C 1
ATOM 2251 O O . ASN A 1 287 ? 18.875 -10.354 -1.633 1.00 54.53 287 ASN A O 1
ATOM 2255 N N . PHE A 1 288 ? 19.463 -10.252 -3.809 1.00 50.66 288 PHE A N 1
ATOM 2256 C CA . PHE A 1 288 ? 18.394 -11.122 -4.333 1.00 50.66 288 PHE A CA 1
ATOM 2257 C C . PHE A 1 288 ? 18.701 -12.620 -4.149 1.00 50.66 288 PHE A C 1
ATOM 2259 O O . PHE A 1 288 ? 17.806 -13.453 -4.261 1.00 50.66 288 PHE A O 1
ATOM 2266 N N . GLN A 1 289 ? 19.951 -12.977 -3.833 1.00 36.19 289 GLN A N 1
ATOM 2267 C CA . GLN A 1 289 ? 20.358 -14.357 -3.572 1.00 36.19 289 GLN A CA 1
ATOM 2268 C C . GLN A 1 289 ? 20.098 -14.728 -2.107 1.00 36.19 289 GLN A C 1
ATOM 2270 O O . GLN A 1 289 ? 20.765 -14.233 -1.197 1.00 36.19 289 GLN A O 1
ATOM 2275 N N . ASN A 1 290 ? 19.122 -15.612 -1.887 1.00 41.22 290 ASN A N 1
ATOM 2276 C CA . ASN A 1 290 ? 18.826 -16.219 -0.595 1.00 41.22 290 ASN A CA 1
ATOM 2277 C C . ASN A 1 290 ? 19.148 -17.715 -0.683 1.00 41.22 290 ASN A C 1
ATOM 2279 O O . ASN A 1 290 ? 18.389 -18.484 -1.270 1.00 41.22 290 ASN A O 1
ATOM 2283 N N . ASN A 1 291 ? 20.291 -18.134 -0.141 1.00 32.44 291 ASN A N 1
ATOM 2284 C CA . ASN A 1 291 ? 20.609 -19.555 -0.073 1.00 32.44 291 ASN A CA 1
ATOM 2285 C C . ASN A 1 291 ? 19.667 -20.229 0.936 1.00 32.44 291 ASN A C 1
ATOM 2287 O O . ASN A 1 291 ? 19.607 -19.879 2.117 1.00 32.44 291 ASN A O 1
ATOM 2291 N N . VAL A 1 292 ? 18.918 -21.194 0.411 1.00 37.34 292 VAL A N 1
ATOM 2292 C CA . VAL A 1 292 ? 17.946 -22.067 1.069 1.00 37.34 292 VAL A CA 1
ATOM 2293 C C . VAL A 1 292 ? 18.582 -22.782 2.267 1.00 37.34 292 VAL A C 1
ATOM 2295 O O . VAL A 1 292 ? 19.327 -23.732 2.062 1.00 37.34 292 VAL A O 1
ATOM 2298 N N . HIS A 1 293 ? 18.298 -22.313 3.495 1.00 33.19 293 HIS A N 1
ATOM 2299 C CA . HIS A 1 293 ? 18.021 -23.131 4.704 1.00 33.19 293 HIS A CA 1
ATOM 2300 C C . HIS A 1 293 ? 17.952 -22.358 6.040 1.00 33.19 293 HIS A C 1
ATOM 2302 O O . HIS A 1 293 ? 17.723 -22.985 7.071 1.00 33.19 293 HIS A O 1
ATOM 2308 N N . GLY A 1 294 ? 18.115 -21.027 6.099 1.00 38.84 294 GLY A N 1
ATOM 2309 C CA . GLY A 1 294 ? 18.095 -20.397 7.433 1.00 38.84 294 GLY A CA 1
ATOM 2310 C C . GLY A 1 294 ? 18.181 -18.881 7.570 1.00 38.84 294 GLY A C 1
ATOM 2311 O O . GLY A 1 294 ? 18.486 -18.414 8.663 1.00 38.84 294 GLY A O 1
ATOM 2312 N N . ASN A 1 295 ? 17.921 -18.081 6.533 1.00 38.31 295 ASN A N 1
ATOM 2313 C CA . ASN A 1 295 ? 17.899 -16.623 6.691 1.00 38.31 295 ASN A CA 1
ATOM 2314 C C . ASN A 1 295 ? 16.637 -16.002 6.081 1.00 38.31 295 ASN A C 1
ATOM 2316 O O . ASN A 1 295 ? 16.518 -15.807 4.876 1.00 38.31 295 ASN A O 1
ATOM 2320 N N . LEU A 1 296 ? 15.705 -15.605 6.950 1.00 49.06 296 LEU A N 1
ATOM 2321 C CA . LEU A 1 296 ? 14.533 -14.775 6.637 1.00 49.06 296 LEU A CA 1
ATOM 2322 C C . LEU A 1 296 ? 14.925 -13.301 6.362 1.00 49.06 296 LEU A C 1
ATOM 2324 O O . LEU A 1 296 ? 14.248 -12.369 6.797 1.00 49.06 296 LEU A O 1
ATOM 2328 N N . LYS A 1 297 ? 16.055 -13.070 5.685 1.00 49.69 297 LYS A N 1
ATOM 2329 C CA . LYS A 1 297 ? 16.661 -11.749 5.470 1.00 49.69 297 LYS A CA 1
ATOM 2330 C C . LYS A 1 297 ? 16.969 -11.576 3.983 1.00 49.69 297 LYS A C 1
ATOM 2332 O O . LYS A 1 297 ? 17.986 -12.062 3.507 1.00 49.69 297 LYS A O 1
ATOM 2337 N N . GLY A 1 298 ? 16.086 -10.903 3.250 1.00 62.72 298 GLY A N 1
ATOM 2338 C CA . GLY A 1 298 ? 16.271 -10.631 1.824 1.00 62.72 298 GLY A CA 1
ATOM 2339 C C . GLY A 1 298 ? 15.087 -9.887 1.216 1.00 62.72 298 GLY A C 1
ATOM 2340 O O . GLY A 1 298 ? 14.041 -9.746 1.851 1.00 62.72 298 GLY A O 1
ATOM 2341 N N . ILE A 1 299 ? 15.238 -9.431 -0.027 1.00 65.81 299 ILE A N 1
ATOM 2342 C CA . ILE A 1 299 ? 14.203 -8.660 -0.728 1.00 65.81 299 ILE A CA 1
ATOM 2343 C C . ILE A 1 299 ? 12.889 -9.423 -0.903 1.00 65.81 299 ILE A C 1
ATOM 2345 O O . ILE A 1 299 ? 11.834 -8.808 -0.815 1.00 65.81 299 ILE A O 1
ATOM 2349 N N . ASN A 1 300 ? 12.925 -10.754 -1.023 1.00 75.38 300 ASN A N 1
ATOM 2350 C CA . ASN A 1 300 ? 11.713 -11.576 -1.082 1.00 75.38 300 ASN A CA 1
ATOM 2351 C C . ASN A 1 300 ? 10.889 -11.447 0.204 1.00 75.38 300 ASN A C 1
ATOM 2353 O O . ASN A 1 300 ? 9.669 -11.397 0.136 1.00 75.38 300 ASN A O 1
ATOM 2357 N N . VAL A 1 301 ? 11.536 -11.323 1.371 1.00 74.56 301 VAL A N 1
ATOM 2358 C CA . VAL A 1 301 ? 10.843 -11.072 2.645 1.00 74.56 301 VAL A CA 1
ATOM 2359 C C . VAL A 1 301 ? 10.252 -9.668 2.667 1.00 74.56 301 VAL A C 1
ATOM 2361 O O . VAL A 1 301 ? 9.127 -9.500 3.123 1.00 74.56 301 VAL A O 1
ATOM 2364 N N . THR A 1 302 ? 10.958 -8.670 2.136 1.00 78.31 302 THR A N 1
ATOM 2365 C CA . THR A 1 302 ? 10.440 -7.300 2.031 1.00 78.31 302 THR A CA 1
ATOM 2366 C C . THR A 1 302 ? 9.245 -7.211 1.078 1.00 78.31 302 THR A C 1
ATOM 2368 O O . THR A 1 302 ? 8.201 -6.687 1.458 1.00 78.31 302 THR A O 1
ATOM 2371 N N . VAL A 1 303 ? 9.351 -7.778 -0.125 1.00 83.00 303 VAL A N 1
ATOM 2372 C CA . VAL A 1 303 ? 8.268 -7.856 -1.119 1.00 83.00 303 VAL A CA 1
ATOM 2373 C C . VAL A 1 303 ? 7.078 -8.610 -0.541 1.00 83.00 303 VAL A C 1
ATOM 2375 O O . VAL A 1 303 ? 5.974 -8.070 -0.504 1.00 83.00 303 VAL A O 1
ATOM 2378 N N . ARG A 1 304 ? 7.311 -9.806 0.008 1.00 86.75 304 ARG A N 1
ATOM 2379 C CA . ARG A 1 304 ? 6.286 -10.586 0.702 1.00 86.75 304 ARG A CA 1
ATOM 2380 C C . ARG A 1 304 ? 5.616 -9.779 1.804 1.00 86.75 304 ARG A C 1
ATOM 2382 O O . ARG A 1 304 ? 4.396 -9.750 1.870 1.00 86.75 304 ARG A O 1
ATOM 2389 N N . SER A 1 305 ? 6.393 -9.065 2.618 1.00 82.81 305 SER A N 1
ATOM 2390 C CA . SER A 1 305 ? 5.854 -8.259 3.714 1.00 82.81 305 SER A CA 1
ATOM 2391 C C . SER A 1 305 ? 4.951 -7.120 3.268 1.00 82.81 305 SER A C 1
ATOM 2393 O O . SER A 1 305 ? 4.086 -6.724 4.039 1.00 82.81 305 SER A O 1
ATOM 2395 N N . LEU A 1 306 ? 5.163 -6.589 2.061 1.00 83.50 306 LEU A N 1
ATOM 2396 C CA . LEU A 1 306 ? 4.345 -5.530 1.477 1.00 83.50 306 LEU A CA 1
ATOM 2397 C C . LEU A 1 306 ? 3.088 -6.098 0.815 1.00 83.50 306 LEU A C 1
ATOM 2399 O O . LEU A 1 306 ? 2.005 -5.552 1.000 1.00 83.50 306 LEU A O 1
ATOM 2403 N N . VAL A 1 307 ? 3.215 -7.212 0.092 1.00 89.50 307 VAL A N 1
ATOM 2404 C CA . VAL A 1 307 ? 2.089 -7.901 -0.563 1.00 89.50 307 VAL A CA 1
ATOM 2405 C C . VAL A 1 307 ? 1.112 -8.477 0.466 1.00 89.50 307 VAL A C 1
ATOM 2407 O O . VAL A 1 307 ? -0.106 -8.283 0.374 1.00 89.50 307 VAL A O 1
ATOM 2410 N N . GLU A 1 308 ? 1.646 -9.155 1.479 1.00 87.50 308 GLU A N 1
ATOM 2411 C CA . GLU A 1 308 ? 0.884 -9.750 2.580 1.00 87.50 308 GLU A CA 1
ATOM 2412 C C . GLU A 1 308 ? 0.580 -8.731 3.693 1.00 87.50 308 GLU A C 1
ATOM 2414 O O . GLU A 1 308 ? 0.026 -9.102 4.727 1.00 87.50 308 GLU A O 1
ATOM 2419 N N . LEU A 1 309 ? 0.926 -7.447 3.512 1.00 85.31 309 LEU A N 1
ATOM 2420 C CA . LEU A 1 309 ? 0.723 -6.433 4.539 1.00 85.31 309 LEU A CA 1
ATOM 2421 C C . LEU A 1 309 ? -0.765 -6.296 4.864 1.00 85.31 309 LEU A C 1
ATOM 2423 O O . LEU A 1 309 ? -1.578 -5.946 4.009 1.00 85.31 309 LEU A O 1
ATOM 2427 N N . GLN A 1 310 ? -1.104 -6.520 6.130 1.00 86.62 310 GLN A N 1
ATOM 2428 C CA . GLN A 1 310 ? -2.429 -6.246 6.667 1.00 86.62 310 GLN A CA 1
ATOM 2429 C C . GLN A 1 310 ? -2.324 -5.071 7.637 1.00 86.62 310 GLN A C 1
ATOM 2431 O O . GLN A 1 310 ? -1.632 -5.125 8.660 1.00 86.62 310 GLN A O 1
ATOM 2436 N N . LYS A 1 311 ? -2.943 -3.957 7.247 1.00 90.00 311 LYS A N 1
ATOM 2437 C CA . LYS A 1 311 ? -2.996 -2.712 8.012 1.00 90.00 311 LYS A CA 1
ATOM 2438 C C . LYS A 1 311 ? -4.440 -2.222 8.094 1.00 90.00 311 LYS A C 1
ATOM 2440 O O . LYS A 1 311 ? -5.246 -2.578 7.233 1.00 90.00 311 LYS A O 1
ATOM 2445 N N . PRO A 1 312 ? -4.760 -1.381 9.095 1.00 94.75 312 PRO A N 1
ATOM 2446 C CA . PRO A 1 312 ? -6.054 -0.722 9.134 1.00 94.75 312 PRO A CA 1
ATOM 2447 C C . PRO A 1 312 ? -6.335 -0.003 7.800 1.00 94.75 312 PRO A C 1
ATOM 2449 O O . PRO A 1 312 ? -5.457 0.685 7.270 1.00 94.75 312 PRO A O 1
ATOM 2452 N N . ASN A 1 313 ? -7.546 -0.187 7.271 1.00 96.12 313 ASN A N 1
ATOM 2453 C CA . ASN A 1 313 ? -7.972 0.315 5.964 1.00 96.12 313 ASN A CA 1
ATOM 2454 C C . ASN A 1 313 ? -9.000 1.456 6.074 1.00 96.12 313 ASN A C 1
ATOM 2456 O O . ASN A 1 313 ? -9.595 1.678 7.131 1.00 96.12 313 ASN A O 1
ATOM 2460 N N . LEU A 1 314 ? -9.197 2.190 4.979 1.00 97.56 314 LEU A N 1
ATOM 2461 C CA . LEU A 1 314 ? -10.106 3.336 4.942 1.00 97.56 314 LEU A CA 1
ATOM 2462 C C . LEU A 1 314 ? -11.581 2.939 5.078 1.00 97.56 314 LEU A C 1
ATOM 2464 O O . LEU A 1 314 ? -12.345 3.695 5.672 1.00 97.56 314 LEU A O 1
ATOM 2468 N N . TYR A 1 315 ? -11.982 1.762 4.590 1.00 97.88 315 TYR A N 1
ATOM 2469 C CA . TYR A 1 315 ? -13.361 1.285 4.743 1.00 97.88 315 TYR A CA 1
ATOM 2470 C C . TYR A 1 315 ? -13.755 1.160 6.219 1.00 97.88 315 TYR A C 1
ATOM 2472 O O . TYR A 1 315 ? -14.766 1.718 6.641 1.00 97.88 315 TYR A O 1
ATOM 2480 N N . ASP A 1 316 ? -12.926 0.495 7.024 1.00 97.56 316 ASP A N 1
ATOM 2481 C CA . ASP A 1 316 ? -13.150 0.336 8.462 1.00 97.56 316 ASP A CA 1
ATOM 2482 C C . ASP A 1 316 ? -13.176 1.687 9.188 1.00 97.56 316 ASP A C 1
ATOM 2484 O O . ASP A 1 316 ? -14.006 1.888 10.075 1.00 97.56 316 ASP A O 1
ATOM 2488 N N . LEU A 1 317 ? -12.294 2.621 8.807 1.00 98.12 317 LEU A N 1
ATOM 2489 C CA . LEU A 1 317 ? -12.277 3.971 9.375 1.00 98.12 317 LEU A CA 1
ATOM 2490 C C . LEU A 1 317 ? -13.610 4.681 9.138 1.00 98.12 317 LEU A C 1
ATOM 2492 O O . LEU A 1 317 ? -14.254 5.132 10.085 1.00 98.12 317 LEU A O 1
ATOM 2496 N N . PHE A 1 318 ? -14.035 4.772 7.878 1.00 98.50 318 PHE A N 1
ATOM 2497 C CA . PHE A 1 318 ? -15.261 5.481 7.527 1.00 98.50 318 PHE A CA 1
ATOM 2498 C C . PHE A 1 318 ? -16.508 4.760 8.030 1.00 98.50 318 PHE A C 1
ATOM 2500 O O . PHE A 1 318 ? -17.483 5.423 8.372 1.00 98.50 318 PHE A O 1
ATOM 2507 N N . ARG A 1 319 ? -16.470 3.430 8.171 1.00 98.25 319 ARG A N 1
ATOM 2508 C CA . ARG A 1 319 ? -17.548 2.666 8.805 1.00 98.25 319 ARG A CA 1
ATOM 2509 C C . ARG A 1 319 ? -17.728 3.067 10.267 1.00 98.25 319 ARG A C 1
ATOM 2511 O O . ARG A 1 319 ? -18.861 3.242 10.698 1.00 98.25 319 ARG A O 1
ATOM 2518 N N . LEU A 1 320 ? -16.642 3.252 11.021 1.00 98.38 320 LEU A N 1
ATOM 2519 C CA . LEU A 1 320 ? -16.722 3.726 12.410 1.00 98.38 320 LEU A CA 1
ATOM 2520 C C . LEU A 1 320 ? -17.297 5.146 12.498 1.00 98.38 320 LEU A C 1
ATOM 2522 O O . LEU A 1 320 ? -18.118 5.413 13.370 1.00 98.38 320 LEU A O 1
ATOM 2526 N N . HIS A 1 321 ? -16.936 6.034 11.567 1.00 98.56 321 HIS A N 1
ATOM 2527 C CA . HIS A 1 321 ? -17.554 7.364 11.471 1.00 98.56 321 HIS A CA 1
ATOM 2528 C C . HIS A 1 321 ? -19.036 7.291 11.095 1.00 98.56 321 HIS A C 1
ATOM 2530 O O . HIS A 1 321 ? -19.846 7.988 11.694 1.00 98.56 321 HIS A O 1
ATOM 2536 N N . ALA A 1 322 ? -19.422 6.431 10.152 1.00 98.19 322 ALA A N 1
ATOM 2537 C CA . ALA A 1 322 ? -20.826 6.247 9.798 1.00 98.19 322 ALA A CA 1
ATOM 2538 C C . ALA A 1 322 ? -21.644 5.715 10.984 1.00 98.19 322 ALA A C 1
ATOM 2540 O O . ALA A 1 322 ? -22.738 6.206 11.212 1.00 98.19 322 ALA A O 1
ATOM 2541 N N . ILE A 1 323 ? -21.103 4.781 11.776 1.00 98.25 323 ILE A N 1
ATOM 2542 C CA . ILE A 1 323 ? -21.754 4.286 13.002 1.00 98.25 323 ILE A CA 1
ATOM 2543 C C . ILE A 1 323 ? -21.920 5.404 14.038 1.00 98.25 323 ILE A C 1
ATOM 2545 O O . ILE A 1 323 ? -22.965 5.497 14.673 1.00 98.25 323 ILE A O 1
ATOM 2549 N N . ALA A 1 324 ? -20.894 6.235 14.226 1.00 98.19 324 ALA A N 1
ATOM 2550 C CA . ALA A 1 324 ? -20.895 7.253 15.269 1.00 98.19 324 ALA A CA 1
ATOM 2551 C C . ALA A 1 324 ? -21.747 8.483 14.927 1.00 98.19 324 ALA A C 1
ATOM 2553 O O . ALA A 1 324 ? -22.429 9.032 15.784 1.00 98.19 324 ALA A O 1
ATOM 2554 N N . ARG A 1 325 ? -21.682 8.955 13.682 1.00 97.94 325 ARG A N 1
ATOM 2555 C CA . ARG A 1 325 ? -22.168 10.291 13.299 1.00 97.94 325 ARG A CA 1
ATOM 2556 C C . ARG A 1 325 ? -22.885 10.311 11.952 1.00 97.94 325 ARG A C 1
ATOM 2558 O O . ARG A 1 325 ? -22.940 11.361 11.317 1.00 97.94 325 ARG A O 1
ATOM 2565 N N . GLY A 1 326 ? -23.426 9.185 11.492 1.00 97.62 326 GLY A N 1
ATOM 2566 C CA . GLY A 1 326 ? -24.173 9.107 10.236 1.00 97.62 326 GLY A CA 1
ATOM 2567 C C . GLY A 1 326 ? -25.125 7.913 10.152 1.00 97.62 326 GLY A C 1
ATOM 2568 O O . GLY A 1 326 ? -25.410 7.242 11.140 1.00 97.62 326 GLY A O 1
ATOM 2569 N N . GLU A 1 327 ? -25.623 7.658 8.945 1.00 97.38 327 GLU A N 1
ATOM 2570 C CA . GLU A 1 327 ? -26.446 6.494 8.606 1.00 97.38 327 GLU A CA 1
ATOM 2571 C C . GLU A 1 327 ? -25.894 5.855 7.327 1.00 97.38 327 GLU A C 1
ATOM 2573 O O . GLU A 1 327 ? -25.917 6.478 6.265 1.00 97.38 327 GLU A O 1
ATOM 2578 N N . GLN A 1 328 ? -25.369 4.627 7.403 1.00 96.62 328 GLN A N 1
ATOM 2579 C CA . GLN A 1 328 ? -24.790 3.973 6.226 1.00 96.62 328 GLN A CA 1
ATOM 2580 C C . GLN A 1 328 ? -25.879 3.575 5.217 1.00 96.62 328 GLN A C 1
ATOM 2582 O O . GLN A 1 328 ? -26.790 2.815 5.543 1.00 96.62 328 GLN A O 1
ATOM 2587 N N . VAL A 1 329 ? -25.737 4.024 3.969 1.00 97.62 329 VAL A N 1
ATOM 2588 C CA . VAL A 1 329 ? -26.612 3.670 2.843 1.00 97.62 329 VAL A CA 1
ATOM 2589 C C . VAL A 1 329 ? -25.887 2.779 1.831 1.00 97.62 329 VAL A C 1
ATOM 2591 O O . VAL A 1 329 ? -24.665 2.820 1.696 1.00 97.62 329 VAL A O 1
ATOM 2594 N N . GLY A 1 330 ? -26.646 1.949 1.111 1.00 95.62 330 GLY A N 1
ATOM 2595 C CA . GLY A 1 330 ? -26.101 0.967 0.162 1.00 95.62 330 GLY A CA 1
ATOM 2596 C C . GLY A 1 330 ? -25.782 1.504 -1.239 1.00 95.62 330 GLY A C 1
ATOM 2597 O O . GLY A 1 330 ? -25.241 0.762 -2.052 1.00 95.62 330 GLY A O 1
ATOM 2598 N N . SER A 1 331 ? -26.124 2.760 -1.534 1.00 95.19 331 SER A N 1
ATOM 2599 C CA . SER A 1 331 ? -25.887 3.412 -2.829 1.00 95.19 331 SER A CA 1
ATOM 2600 C C . SER A 1 331 ? -25.375 4.838 -2.616 1.00 95.19 331 SER A C 1
ATOM 2602 O O . SER A 1 331 ? -25.787 5.469 -1.639 1.00 95.19 331 SER A O 1
ATOM 2604 N N . PRO A 1 332 ? -24.513 5.369 -3.505 1.00 96.19 332 PRO A N 1
ATOM 2605 C CA . PRO A 1 332 ? -24.177 6.792 -3.500 1.00 96.19 332 PRO A CA 1
ATOM 2606 C C . PRO A 1 332 ? -25.388 7.685 -3.816 1.00 96.19 332 PRO A C 1
ATOM 2608 O O . PRO A 1 332 ? -25.389 8.860 -3.451 1.00 96.19 332 PRO A O 1
ATOM 2611 N N . ASP A 1 333 ? -26.431 7.149 -4.458 1.00 95.31 333 ASP A N 1
ATOM 2612 C CA . ASP A 1 333 ? -27.636 7.908 -4.791 1.00 95.31 333 ASP A CA 1
ATOM 2613 C C . ASP A 1 333 ? -28.391 8.328 -3.523 1.00 95.31 333 ASP A C 1
ATOM 2615 O O . ASP A 1 333 ? -28.890 7.498 -2.760 1.00 95.31 333 ASP A O 1
ATOM 2619 N N . GLY A 1 334 ? -28.498 9.640 -3.303 1.00 90.69 334 GLY A N 1
ATOM 2620 C CA . GLY A 1 334 ? -29.156 10.202 -2.121 1.00 90.69 334 GLY A CA 1
ATOM 2621 C C . GLY A 1 334 ? -28.324 10.130 -0.836 1.00 90.69 334 GLY A C 1
ATOM 2622 O O . GLY A 1 334 ? -28.866 10.409 0.236 1.00 90.69 334 GLY A O 1
ATOM 2623 N N . ALA A 1 335 ? -27.039 9.774 -0.929 1.00 96.94 335 ALA A N 1
ATOM 2624 C CA . ALA A 1 335 ? -26.079 9.969 0.149 1.00 96.94 335 ALA A CA 1
ATOM 2625 C C . ALA A 1 335 ? -25.687 11.454 0.251 1.00 96.94 335 ALA A C 1
ATOM 2627 O O . ALA A 1 335 ? -25.496 12.134 -0.756 1.00 96.94 335 ALA A O 1
ATOM 2628 N N . GLU A 1 336 ? -25.549 11.950 1.476 1.00 98.06 336 GLU A N 1
ATOM 2629 C CA . GLU A 1 336 ? -25.071 13.305 1.775 1.00 98.06 336 GLU A CA 1
ATOM 2630 C C . GLU A 1 336 ? -23.541 13.337 1.853 1.00 98.06 336 GLU A C 1
ATOM 2632 O O . GLU A 1 336 ? -22.911 14.295 1.409 1.00 98.06 336 GLU A O 1
ATOM 2637 N N . THR A 1 337 ? -22.941 12.253 2.355 1.00 98.00 337 THR A N 1
ATOM 2638 C CA . THR A 1 337 ? -21.491 12.045 2.389 1.00 98.00 337 THR A CA 1
ATOM 2639 C C . THR A 1 337 ? -21.129 10.790 1.602 1.00 98.00 337 THR A C 1
ATOM 2641 O O . THR A 1 337 ? -21.672 9.712 1.840 1.00 98.00 337 THR A O 1
ATOM 2644 N N . VAL A 1 338 ? -20.178 10.908 0.674 1.00 98.31 338 VAL A N 1
ATOM 2645 C CA . VAL A 1 338 ? -19.748 9.802 -0.194 1.00 98.31 338 VAL A CA 1
ATOM 2646 C C . VAL A 1 338 ? -18.241 9.604 -0.070 1.00 98.31 338 VAL A C 1
ATOM 2648 O O . VAL A 1 338 ? -17.457 10.394 -0.604 1.00 98.31 338 VAL A O 1
ATOM 2651 N N . PHE A 1 339 ? -17.842 8.513 0.582 1.00 98.19 339 PHE A N 1
ATOM 2652 C CA . PHE A 1 339 ? -16.463 8.035 0.595 1.00 98.19 339 PHE A CA 1
ATOM 2653 C C . PHE A 1 339 ? -16.291 6.998 -0.511 1.00 98.19 339 PHE A C 1
ATOM 2655 O O . PHE A 1 339 ? -16.787 5.876 -0.411 1.00 98.19 339 PHE A O 1
ATOM 2662 N N . SER A 1 340 ? -15.593 7.364 -1.582 1.00 97.06 340 SER A N 1
ATOM 2663 C CA . SER A 1 340 ? -15.345 6.464 -2.712 1.00 97.06 340 SER A CA 1
ATOM 2664 C C . SER A 1 340 ? -14.013 6.718 -3.401 1.00 97.06 340 SER A C 1
ATOM 2666 O O . SER A 1 340 ? -13.447 7.816 -3.311 1.00 97.06 340 SER A O 1
ATOM 2668 N N . VAL A 1 341 ? -13.525 5.698 -4.114 1.00 94.12 341 VAL A N 1
ATOM 2669 C CA . VAL A 1 341 ? -12.343 5.824 -4.979 1.00 94.12 341 VAL A CA 1
ATOM 2670 C C . VAL A 1 341 ? -12.623 6.797 -6.127 1.00 94.12 341 VAL A C 1
ATOM 2672 O O . VAL A 1 341 ? -11.764 7.609 -6.456 1.00 94.12 341 VAL A O 1
ATOM 2675 N N . ALA A 1 342 ? -13.841 6.766 -6.681 1.00 92.94 342 ALA A N 1
ATOM 2676 C CA . ALA A 1 342 ? -14.282 7.672 -7.745 1.00 92.94 342 ALA A CA 1
ATOM 2677 C C . ALA A 1 342 ? -14.268 9.153 -7.322 1.00 92.94 342 ALA A C 1
ATOM 2679 O O . ALA A 1 342 ? -13.951 10.012 -8.136 1.00 92.94 342 ALA A O 1
ATOM 2680 N N . ASN A 1 343 ? -14.534 9.443 -6.044 1.00 93.31 343 ASN A N 1
ATOM 2681 C CA . ASN A 1 343 ? -14.424 10.788 -5.463 1.00 93.31 343 ASN A CA 1
ATOM 2682 C C . ASN A 1 343 ? -13.013 11.095 -4.935 1.00 93.31 343 ASN A C 1
ATOM 2684 O O . ASN A 1 343 ? -12.846 11.957 -4.070 1.00 93.31 343 ASN A O 1
ATOM 2688 N N . GLU A 1 344 ? -12.010 10.325 -5.362 1.00 93.62 344 GLU A N 1
ATOM 2689 C CA . GLU A 1 344 ? -10.603 10.500 -4.993 1.00 93.62 344 GLU A CA 1
ATOM 2690 C C . GLU A 1 344 ? -10.337 10.467 -3.477 1.00 93.62 344 GLU A C 1
ATOM 2692 O O . GLU A 1 344 ? -9.288 10.898 -2.999 1.00 93.62 344 GLU A O 1
ATOM 2697 N N . THR A 1 345 ? -11.274 9.918 -2.696 1.00 95.31 345 THR A N 1
ATOM 2698 C CA . THR A 1 345 ? -11.226 9.909 -1.225 1.00 95.31 345 THR A CA 1
ATOM 2699 C C . THR A 1 345 ? -9.903 9.371 -0.684 1.00 95.31 345 THR A C 1
ATOM 2701 O O . THR A 1 345 ? -9.311 10.047 0.156 1.00 95.31 345 THR A O 1
ATOM 2704 N N . PRO A 1 346 ? -9.372 8.228 -1.164 1.00 94.19 346 PRO A N 1
ATOM 2705 C CA . PRO A 1 346 ? -8.134 7.676 -0.617 1.00 94.19 346 PRO A CA 1
ATOM 2706 C C . PRO A 1 346 ? -6.899 8.554 -0.782 1.00 94.19 346 PRO A C 1
ATOM 2708 O O . PRO A 1 346 ? -5.931 8.385 -0.044 1.00 94.19 346 PRO A O 1
ATOM 2711 N N . PHE A 1 347 ? -6.917 9.460 -1.757 1.00 91.19 347 PHE A N 1
ATOM 2712 C CA . PHE A 1 347 ? -5.765 10.280 -2.114 1.00 91.19 347 PHE A CA 1
ATOM 2713 C C . PHE A 1 347 ? -5.715 11.580 -1.296 1.00 91.19 347 PHE A C 1
ATOM 2715 O O . PHE A 1 347 ? -4.679 12.241 -1.241 1.00 91.19 347 PHE A O 1
ATOM 2722 N N . ARG A 1 348 ? -6.801 11.919 -0.586 1.00 91.62 348 ARG A N 1
ATOM 2723 C CA . ARG A 1 348 ? -6.923 13.099 0.288 1.00 91.62 348 ARG A CA 1
ATOM 2724 C C . ARG A 1 348 ? -6.349 12.825 1.684 1.00 91.62 348 ARG A C 1
ATOM 2726 O O . ARG A 1 348 ? -7.016 12.988 2.702 1.00 91.62 348 ARG A O 1
ATOM 2733 N N . VAL A 1 349 ? -5.093 12.373 1.742 1.00 89.44 349 VAL A N 1
ATOM 2734 C CA . VAL A 1 349 ? -4.464 11.857 2.976 1.00 89.44 349 VAL A CA 1
ATOM 2735 C C . VAL A 1 349 ? -4.385 12.879 4.116 1.00 89.44 349 VAL A C 1
ATOM 2737 O O . VAL A 1 349 ? -4.515 12.496 5.277 1.00 89.44 349 VAL A O 1
ATOM 2740 N N . GLU A 1 350 ? -4.207 14.166 3.809 1.00 87.94 350 GLU A N 1
ATOM 2741 C CA . GLU A 1 350 ? -4.169 15.245 4.809 1.00 87.94 350 GLU A CA 1
ATOM 2742 C C . GLU A 1 350 ? -5.553 15.501 5.421 1.00 87.94 350 GLU A C 1
ATOM 2744 O O . GLU A 1 350 ? -5.681 15.667 6.636 1.00 87.94 350 GLU A O 1
ATOM 2749 N N . GLU A 1 351 ? -6.603 15.461 4.596 1.00 92.00 351 GLU A N 1
ATOM 2750 C CA . GLU A 1 351 ? -7.996 15.544 5.043 1.00 92.00 351 GLU A CA 1
ATOM 2751 C C . GLU A 1 351 ? -8.342 14.344 5.931 1.00 92.00 351 GLU A C 1
ATOM 2753 O O . GLU A 1 351 ? -8.844 14.520 7.038 1.00 92.00 351 GLU A O 1
ATOM 2758 N N . ILE A 1 352 ? -7.989 13.128 5.498 1.00 94.88 352 ILE A N 1
ATOM 2759 C CA . ILE A 1 352 ? -8.206 11.898 6.275 1.00 94.88 352 ILE A CA 1
ATOM 2760 C C . ILE A 1 352 ? -7.529 11.995 7.645 1.00 94.88 352 ILE A C 1
ATOM 2762 O O . ILE A 1 352 ? -8.162 11.756 8.677 1.00 94.88 352 ILE A O 1
ATOM 2766 N N . ALA A 1 353 ? -6.250 12.373 7.664 1.00 91.38 353 ALA A N 1
ATOM 2767 C CA . ALA A 1 353 ? -5.475 12.465 8.893 1.00 91.38 353 ALA A CA 1
ATOM 2768 C C . ALA A 1 353 ? -6.034 13.520 9.862 1.00 91.38 353 ALA A C 1
ATOM 2770 O O . ALA A 1 353 ? -6.076 13.274 11.065 1.00 91.38 353 ALA A O 1
ATOM 2771 N N . SER A 1 354 ? -6.470 14.675 9.350 1.00 90.69 354 SER A N 1
ATOM 2772 C CA . SER A 1 354 ? -6.924 15.801 10.178 1.00 90.69 354 SER A CA 1
ATOM 2773 C C . SER A 1 354 ? -8.385 15.708 10.619 1.00 90.69 354 SER A C 1
ATOM 2775 O O . SER A 1 354 ? -8.700 16.136 11.725 1.00 90.69 354 SER A O 1
ATOM 2777 N N . GLN A 1 355 ? -9.277 15.160 9.791 1.00 92.94 355 GLN A N 1
ATOM 2778 C CA . GLN A 1 355 ? -10.722 15.169 10.057 1.00 92.94 355 GLN A CA 1
ATOM 2779 C C . GLN A 1 355 ? -11.265 13.837 10.579 1.00 92.94 355 GLN A C 1
ATOM 2781 O O . GLN A 1 355 ? -12.299 13.819 11.247 1.00 92.94 355 GLN A O 1
ATOM 2786 N N . TYR A 1 356 ? -10.590 12.723 10.277 1.00 95.25 356 TYR A N 1
ATOM 2787 C CA . TYR A 1 356 ? -11.111 11.383 10.563 1.00 95.25 356 TYR A CA 1
ATOM 2788 C C . TYR A 1 356 ? -10.218 10.564 11.498 1.00 95.25 356 TYR A C 1
ATOM 2790 O O . TYR A 1 356 ? -10.683 9.574 12.060 1.00 95.25 356 TYR A O 1
ATOM 2798 N N . MET A 1 357 ? -8.959 10.966 11.695 1.00 93.00 357 MET A N 1
ATOM 2799 C CA . MET A 1 357 ? -7.997 10.263 12.556 1.00 93.00 357 MET A CA 1
ATOM 2800 C C . MET A 1 357 ? -7.501 11.084 13.757 1.00 93.00 357 MET A C 1
ATOM 2802 O O . MET A 1 357 ? -6.605 10.608 14.462 1.00 93.00 357 MET A O 1
ATOM 2806 N N . ALA A 1 358 ? -8.047 12.286 13.967 1.00 80.00 358 ALA A N 1
ATOM 2807 C CA . ALA A 1 358 ? -7.665 13.177 15.062 1.00 80.00 358 ALA A CA 1
ATOM 2808 C C . ALA A 1 358 ? -7.975 12.599 16.455 1.00 80.00 358 ALA A C 1
ATOM 2810 O O . ALA A 1 358 ? -8.900 11.755 16.590 1.00 80.00 358 ALA A O 1
#

pLDDT: mean 87.8, std 12.27, range [32.44, 98.62]

Sequence (358 aa):
LDHLLRLDASDQPEVLAAFGQVAEKVSTPVLLQVRHHFALRPTPANLRVFFPKGNVAKAQGMENNLPLLSTETCLAVVAACEERLVERFMELPPLGKVYIDPQLSDYVMPFAMRSASKSLRTLVRGTKLPLPAGDVLRFFLWWKNGTERTDIDLSAVLLNAAFEYVDILSYYNLQGFGGCHSGDIVDAPEGASEFIDVTLKNVREKGVRYIVMSVNSYSQQPFVDLPECFAGWMARTHPESGEIYEPKTVHDRVDLTADTKVAIPLVIDVVDNRVVWCDMGLRSHPNFQNNVHGNLKGINVTVRSLVELQKPNLYDLFRLHAIARGEQVGSPDGAETVFSVANETPFRVEEIASQYMA

Secondary structure (DSSP, 8-state):
-HHHHTT-STTHHHHHHHHHHHHTTS-HHHHHHHHHHHHHTTS--SEEEE-GGG-GGG-EEEE--PPP--HHHHHHHHHHHHHHHHHHHHTSPP-EEEEE-GGGGGSB--S--TTPPPBSS---TT-EEEPPSSSEEEEEEEE---SS---EEEEEEEE-TTS-EEEEEBTTB-EETTEEE-------TT-EEEEEEEEHHHHHHTT--EEEEEEEETT---GGG-SSEEEEEEEESSTTSS-SS-GGGEEEEEE--SS-SEEEEEEEETTTTEEEEEEEEESS-------TTS---SHHHHHHHHHT----BHHHHHHHHHHHHEEEESSSTT-SEEE-TTTTGGG-HHHIIIII--

Radius of gyration: 22.35 Å; chains: 1; bounding box: 57×40×65 Å